Protein AF-A0A2T3XYP9-F1 (afdb_monomer_lite)

Secondary structure (DSSP, 8-state):
-HHHHHHHHHHHHTT-HHHHHHHHHHTSSTTS-HHHHHHHHHHHHHHHHHHHHH-PPEEE----STTSEEEEETTEEEEEEEEPPPPPGGGS-HHHHHHHHHHHHTT---PPPEEEEEEEETTTTEEEEEEEEE--SSGGGHHHHHHHHHHHHHHHHHHH-TT-HHHHHHHHTT-EEEES--TTPPPB-SSSSSSEEEEHHHHHTTTHHHHHHHHHHHHHHS--

pLDDT: mean 88.11, std 11.87, range [48.44, 98.56]

Sequence (224 aa):
MAADSMLLFEGVERMDEDAIRSILSSTLVAQLEDWQKLELAAALSAAEALALETGDRIRWKGSIAGGSEIVAVGRYRIRWQNALPKRAAEHLDPSEAMIRETAEALSAGMGLARADVSIRDAETGIDVAHFECKWFGSPLSASAAIVDAISQLVRYCRDSRPESVEQARTMLRNCAVVCSGLSGFEESTDGSKPIGLTDFSGLASGALIAWAARLHRSLAADPI

Structure (mmCIF, N/CA/C/O backbone):
data_AF-A0A2T3XYP9-F1
#
_entry.id   AF-A0A2T3XYP9-F1
#
loop_
_atom_site.group_PDB
_atom_site.id
_atom_site.type_symbol
_atom_site.label_atom_id
_atom_site.label_alt_id
_atom_site.label_comp_id
_atom_site.label_asym_id
_atom_site.label_entity_id
_atom_site.label_seq_id
_atom_site.pdbx_PDB_ins_code
_atom_site.Cartn_x
_atom_site.Cartn_y
_atom_site.Cartn_z
_atom_site.occupancy
_atom_site.B_iso_or_equiv
_atom_site.auth_seq_id
_atom_site.auth_comp_id
_atom_site.auth_asym_id
_atom_site.auth_atom_id
_atom_site.pdbx_PDB_model_num
ATOM 1 N N . MET A 1 1 ? -3.400 -19.219 31.976 1.00 51.88 1 MET A N 1
ATOM 2 C CA . MET A 1 1 ? -3.872 -20.605 31.724 1.00 51.88 1 MET A CA 1
ATOM 3 C C . MET A 1 1 ? -4.455 -20.690 30.318 1.00 51.88 1 MET A C 1
ATOM 5 O O . MET A 1 1 ? -4.725 -19.647 29.744 1.00 51.88 1 MET A O 1
ATOM 9 N N . ALA A 1 2 ? -4.680 -21.886 29.759 1.00 48.44 2 ALA A N 1
ATOM 10 C CA . ALA A 1 2 ? -5.243 -22.032 28.406 1.00 48.44 2 ALA A CA 1
ATOM 11 C C . ALA A 1 2 ? -6.596 -21.305 28.224 1.00 48.44 2 ALA A C 1
ATOM 13 O O . ALA A 1 2 ? -6.849 -20.748 27.163 1.00 48.44 2 ALA A O 1
ATOM 14 N N . ALA A 1 3 ? -7.420 -21.241 29.277 1.00 63.84 3 ALA A N 1
ATOM 15 C CA . ALA A 1 3 ? -8.668 -20.476 29.286 1.00 63.84 3 ALA A CA 1
ATOM 16 C C . ALA A 1 3 ? -8.443 -18.953 29.194 1.00 63.84 3 ALA A C 1
ATOM 18 O O . ALA A 1 3 ? -9.120 -18.289 28.418 1.00 63.84 3 ALA A O 1
ATOM 19 N N . ASP A 1 4 ? -7.452 -18.410 29.911 1.00 62.72 4 ASP A N 1
ATOM 20 C CA . ASP A 1 4 ? -7.095 -16.983 29.828 1.00 62.72 4 ASP A CA 1
ATOM 21 C C . ASP A 1 4 ? -6.552 -16.637 28.439 1.00 62.72 4 ASP A C 1
ATOM 23 O O . ASP A 1 4 ? -6.896 -15.605 27.878 1.00 62.72 4 ASP A O 1
ATOM 27 N N . SER A 1 5 ? -5.744 -17.527 27.852 1.00 59.06 5 SER A N 1
ATOM 28 C CA . SER A 1 5 ? -5.243 -17.370 26.484 1.00 59.06 5 SER A CA 1
ATOM 29 C C . SER A 1 5 ? -6.367 -17.416 25.445 1.00 59.06 5 SER A C 1
ATOM 31 O O . SER A 1 5 ? -6.296 -16.683 24.466 1.00 59.06 5 SER A O 1
ATOM 33 N N . MET A 1 6 ? -7.410 -18.224 25.665 1.00 66.88 6 MET A N 1
ATOM 34 C CA . MET A 1 6 ? -8.583 -18.284 24.787 1.00 66.88 6 MET A CA 1
ATOM 35 C C . MET A 1 6 ? -9.427 -17.008 24.880 1.00 66.88 6 MET A C 1
ATOM 37 O O . MET A 1 6 ? -9.791 -16.449 23.855 1.00 66.88 6 MET A O 1
ATOM 41 N N . LEU A 1 7 ? -9.677 -16.496 26.088 1.00 69.62 7 LEU A N 1
ATOM 42 C CA . LEU A 1 7 ? -10.399 -15.231 26.284 1.00 69.62 7 LEU A CA 1
ATOM 43 C C . LEU A 1 7 ? -9.640 -14.039 25.691 1.00 69.62 7 LEU A C 1
ATOM 45 O O . LEU A 1 7 ? -10.243 -13.151 25.088 1.00 69.62 7 LEU A O 1
ATOM 49 N N . LEU A 1 8 ? -8.313 -14.044 25.830 1.00 65.25 8 LEU A N 1
ATOM 50 C CA . LEU A 1 8 ? -7.433 -13.052 25.226 1.00 65.25 8 LEU A CA 1
ATOM 51 C C . LEU A 1 8 ? -7.467 -13.138 23.692 1.00 65.25 8 LEU A C 1
ATOM 53 O O . LEU A 1 8 ? -7.573 -12.117 23.022 1.00 65.25 8 LEU A O 1
ATOM 57 N N . PHE A 1 9 ? -7.432 -14.353 23.138 1.00 61.62 9 PHE A N 1
ATOM 58 C CA . PHE A 1 9 ? -7.527 -14.594 21.699 1.00 61.62 9 PHE A CA 1
ATOM 59 C C . PHE A 1 9 ? -8.884 -14.165 21.129 1.00 61.62 9 PHE A C 1
ATOM 61 O O . PHE A 1 9 ? -8.928 -13.453 20.134 1.00 61.62 9 PHE A O 1
ATOM 68 N N . GLU A 1 10 ? -9.986 -14.505 21.794 1.00 70.81 10 GLU A N 1
ATOM 69 C CA . GLU A 1 10 ? -11.323 -14.054 21.407 1.00 70.81 10 GLU A CA 1
ATOM 70 C C . GLU A 1 10 ? -11.476 -12.526 21.489 1.00 70.81 10 GLU A C 1
ATOM 72 O O . GLU A 1 10 ? -12.177 -11.922 20.678 1.00 70.81 10 GLU A O 1
ATOM 77 N N . GLY A 1 11 ? -10.842 -11.880 22.475 1.00 72.75 11 GLY A N 1
ATOM 78 C CA . GLY A 1 11 ? -10.758 -10.419 22.548 1.00 72.75 11 GLY A CA 1
ATOM 79 C C . GLY A 1 11 ? -10.014 -9.843 21.344 1.00 72.75 11 GLY A C 1
ATOM 80 O O . GLY A 1 11 ? -10.496 -8.912 20.703 1.00 72.75 11 GLY A O 1
ATOM 81 N N . VAL A 1 12 ? -8.900 -10.469 20.970 1.00 66.44 12 VAL A N 1
ATOM 82 C CA . VAL A 1 12 ? -8.127 -10.120 19.777 1.00 66.44 12 VAL A CA 1
ATOM 83 C C . VAL A 1 12 ? -8.913 -10.314 18.475 1.00 66.44 12 VAL A C 1
ATOM 85 O O . VAL A 1 12 ? -8.904 -9.422 17.629 1.00 66.44 12 VAL A O 1
ATOM 88 N N . GLU A 1 13 ? -9.671 -11.401 18.324 1.00 68.44 13 GLU A N 1
ATOM 89 C CA . GLU A 1 13 ? -10.562 -11.601 17.170 1.00 68.44 13 GLU A CA 1
ATOM 90 C C . GLU A 1 13 ? -11.654 -10.523 17.067 1.00 68.44 13 GLU A C 1
ATOM 92 O O . GLU A 1 13 ? -12.147 -10.240 15.973 1.00 68.44 13 GLU A O 1
ATOM 97 N N . ARG A 1 14 ? -12.022 -9.907 18.197 1.00 75.00 14 ARG A N 1
ATOM 98 C CA . ARG A 1 14 ? -13.014 -8.826 18.290 1.00 75.00 14 ARG A CA 1
ATOM 99 C C . ARG A 1 14 ? -12.423 -7.418 18.212 1.00 75.00 14 ARG A C 1
ATOM 101 O O . ARG A 1 14 ? -13.190 -6.465 18.316 1.00 75.00 14 ARG A O 1
ATOM 108 N N . MET A 1 15 ? -11.113 -7.278 18.020 1.00 63.94 15 MET A N 1
ATOM 109 C CA . MET A 1 15 ? -10.403 -5.996 18.085 1.00 63.94 15 MET A CA 1
ATOM 110 C C . MET A 1 15 ? -10.572 -5.259 19.429 1.00 63.94 15 MET A C 1
ATOM 112 O O . MET A 1 15 ? -10.645 -4.034 19.477 1.00 63.94 15 MET A O 1
ATOM 116 N N . ASP A 1 16 ? -10.642 -6.003 20.533 1.00 77.19 16 ASP A N 1
ATOM 117 C CA . ASP A 1 16 ? -10.642 -5.431 21.881 1.00 77.19 16 ASP A CA 1
ATOM 118 C C . ASP A 1 16 ? -9.274 -4.799 22.191 1.00 77.19 16 ASP A C 1
ATOM 120 O O . ASP A 1 16 ? -8.246 -5.478 22.139 1.00 77.19 16 ASP A O 1
ATOM 124 N N . GLU A 1 17 ? -9.254 -3.494 22.485 1.00 76.12 17 GLU A N 1
ATOM 125 C CA . GLU A 1 17 ? -8.014 -2.715 22.611 1.00 76.12 17 GLU A CA 1
ATOM 126 C C . GLU A 1 17 ? -7.079 -3.276 23.694 1.00 76.12 17 GLU A C 1
ATOM 128 O O . GLU A 1 17 ? -5.867 -3.381 23.479 1.00 76.12 17 GLU A O 1
ATOM 133 N N . ASP A 1 18 ? -7.629 -3.695 24.834 1.00 73.94 18 ASP A N 1
ATOM 134 C CA . ASP A 1 18 ? -6.856 -4.215 25.960 1.00 73.94 18 ASP A CA 1
ATOM 135 C C . ASP A 1 18 ? -6.312 -5.620 25.668 1.00 73.94 18 ASP A C 1
ATOM 137 O O . ASP A 1 18 ? -5.144 -5.911 25.953 1.00 73.94 18 ASP A O 1
ATOM 141 N N . ALA A 1 19 ? -7.112 -6.484 25.034 1.00 67.69 19 ALA A N 1
ATOM 142 C CA . ALA A 1 19 ? -6.669 -7.806 24.597 1.00 67.69 19 ALA A CA 1
ATOM 143 C C . ALA A 1 19 ? -5.578 -7.716 23.518 1.00 67.69 19 ALA A C 1
ATOM 145 O O . ALA A 1 19 ? -4.567 -8.421 23.604 1.00 67.69 19 ALA A O 1
ATOM 146 N N . ILE A 1 20 ? -5.735 -6.807 22.547 1.00 66.81 20 ILE A N 1
ATOM 147 C CA . ILE A 1 20 ? -4.722 -6.522 21.526 1.00 66.81 20 ILE A CA 1
ATOM 148 C C . ILE A 1 20 ? -3.445 -6.024 22.200 1.00 66.81 20 ILE A C 1
ATOM 150 O O . ILE A 1 20 ? -2.389 -6.630 22.027 1.00 66.81 20 ILE A O 1
ATOM 154 N N . ARG A 1 21 ? -3.521 -4.971 23.021 1.00 67.50 21 ARG A N 1
ATOM 155 C CA . ARG A 1 21 ? -2.362 -4.392 23.721 1.00 67.50 21 ARG A CA 1
ATOM 156 C C . ARG A 1 21 ? -1.618 -5.441 24.555 1.00 67.50 21 ARG A C 1
ATOM 158 O O . ARG A 1 21 ? -0.385 -5.468 24.561 1.00 67.50 21 ARG A O 1
ATOM 165 N N . SER A 1 22 ? -2.348 -6.338 25.209 1.00 66.06 22 SER A N 1
ATOM 166 C CA . SER A 1 22 ? -1.796 -7.430 26.014 1.00 66.06 22 SER A CA 1
ATOM 167 C C . SER A 1 22 ? -1.119 -8.528 25.169 1.00 66.06 22 SER A C 1
ATOM 169 O O . SER A 1 22 ? -0.024 -8.976 25.514 1.00 66.06 22 SER A O 1
ATOM 171 N N . ILE A 1 23 ? -1.667 -8.919 24.008 1.00 65.00 23 ILE A N 1
ATOM 172 C CA . ILE A 1 23 ? -0.998 -9.860 23.076 1.00 65.00 23 ILE A CA 1
ATOM 173 C C . ILE A 1 23 ? 0.222 -9.229 22.396 1.00 65.00 23 ILE A C 1
ATOM 175 O O . ILE A 1 23 ? 1.284 -9.857 22.309 1.00 65.00 23 ILE A O 1
ATOM 179 N N . LEU A 1 24 ? 0.092 -7.983 21.934 1.00 59.88 24 LEU A N 1
ATOM 180 C CA . LEU A 1 24 ? 1.164 -7.260 21.251 1.00 59.88 24 LEU A CA 1
ATOM 181 C C . LEU A 1 24 ? 2.397 -7.103 22.150 1.00 59.88 24 LEU A C 1
ATOM 183 O O . LEU A 1 24 ? 3.525 -7.259 21.681 1.00 59.88 24 LEU A O 1
ATOM 187 N N . SER A 1 25 ? 2.177 -6.844 23.442 1.00 57.09 25 SER A N 1
ATOM 188 C CA . SER A 1 25 ? 3.239 -6.650 24.432 1.00 57.09 25 SER A CA 1
ATOM 189 C C . SER A 1 25 ? 3.868 -7.946 24.953 1.00 57.09 25 SER A C 1
ATOM 191 O O . SER A 1 25 ? 4.994 -7.897 25.444 1.00 57.09 25 SER A O 1
ATOM 193 N N . SER A 1 26 ? 3.192 -9.098 24.848 1.00 54.03 26 SER A N 1
ATOM 194 C CA . SER A 1 26 ? 3.615 -10.310 25.565 1.00 54.03 26 SER A CA 1
ATOM 195 C C . SER A 1 26 ? 4.255 -11.412 24.720 1.00 54.03 26 SER A C 1
ATOM 197 O O . SER A 1 26 ? 5.069 -12.144 25.276 1.00 54.03 26 SER A O 1
ATOM 199 N N . THR A 1 27 ? 3.940 -11.593 23.426 1.00 55.75 27 THR A N 1
ATOM 200 C CA . THR A 1 27 ? 4.383 -12.843 22.752 1.00 55.75 27 THR A CA 1
ATOM 201 C C . THR A 1 27 ? 4.636 -12.823 21.239 1.00 55.75 27 THR A C 1
ATOM 203 O O . THR A 1 27 ? 5.505 -13.574 20.805 1.00 55.75 27 THR A O 1
ATOM 206 N N . LEU A 1 28 ? 3.964 -11.999 20.421 1.00 56.47 28 LEU A N 1
ATOM 207 C CA . LEU A 1 28 ? 4.064 -12.108 18.945 1.00 56.47 28 LEU A CA 1
ATOM 208 C C . LEU A 1 28 ? 4.565 -10.844 18.230 1.00 56.47 28 LEU A C 1
ATOM 210 O O . LEU A 1 28 ? 5.396 -10.946 17.334 1.00 56.47 28 LEU A O 1
ATOM 214 N N . VAL A 1 29 ? 4.127 -9.651 18.642 1.00 56.12 29 VAL A N 1
ATOM 215 C CA . VAL A 1 29 ? 4.575 -8.384 18.022 1.00 56.12 29 VAL A CA 1
ATOM 216 C C . VAL A 1 29 ? 5.814 -7.801 18.693 1.00 56.12 29 VAL A C 1
ATOM 218 O O . VAL A 1 29 ? 6.607 -7.130 18.039 1.00 56.12 29 VAL A O 1
ATOM 221 N N . ALA A 1 30 ? 6.059 -8.131 19.961 1.00 57.56 30 ALA A N 1
ATOM 222 C CA . ALA A 1 30 ? 7.298 -7.767 20.644 1.00 57.56 30 ALA A CA 1
ATOM 223 C C . ALA A 1 30 ? 8.566 -8.295 19.936 1.00 57.56 30 ALA A C 1
ATOM 225 O O . ALA A 1 30 ? 9.620 -7.679 20.059 1.00 57.56 30 ALA A O 1
ATOM 226 N N . GLN A 1 31 ? 8.466 -9.404 19.188 1.00 69.06 31 GLN A N 1
ATOM 227 C CA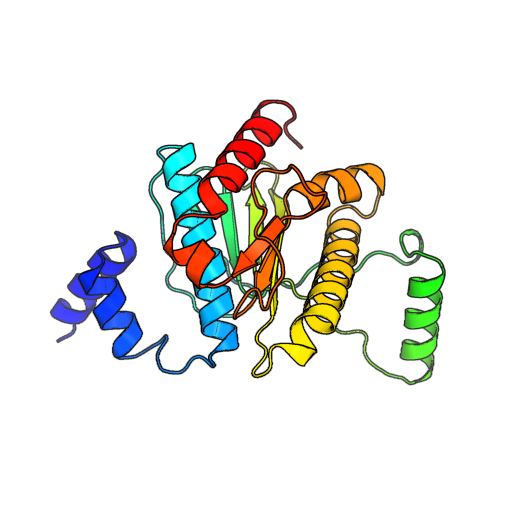 . GLN A 1 31 ? 9.579 -9.965 18.408 1.00 69.06 31 GLN A CA 1
ATOM 228 C C . GLN A 1 31 ? 9.737 -9.349 17.014 1.00 69.06 31 GLN A C 1
ATOM 230 O O . GLN A 1 31 ? 10.745 -9.604 16.359 1.00 69.06 31 GLN A O 1
ATOM 235 N N . LEU A 1 32 ? 8.760 -8.568 16.548 1.00 78.69 32 LEU A N 1
ATOM 236 C CA . LEU A 1 32 ? 8.854 -7.910 15.253 1.00 78.69 32 LEU A CA 1
ATOM 237 C C . LEU A 1 32 ? 9.870 -6.768 15.314 1.00 78.69 32 LEU A C 1
ATOM 239 O O . LEU A 1 32 ? 9.950 -6.023 16.299 1.00 78.69 32 LEU A O 1
ATOM 243 N N . GLU A 1 33 ? 10.623 -6.605 14.234 1.00 85.12 33 GLU A N 1
ATOM 244 C CA . GLU A 1 33 ? 11.447 -5.419 14.032 1.00 85.12 33 GLU A CA 1
ATOM 245 C C . GLU A 1 33 ? 10.552 -4.188 13.812 1.00 85.12 33 GLU A C 1
ATOM 247 O O . GLU A 1 33 ? 9.378 -4.299 13.453 1.00 85.12 33 GLU A O 1
ATOM 252 N N . ASP A 1 34 ? 11.077 -2.986 14.039 1.00 86.50 34 ASP A N 1
ATOM 253 C CA . ASP A 1 34 ? 10.248 -1.772 14.019 1.00 86.50 34 ASP A CA 1
ATOM 254 C C . ASP A 1 34 ? 9.604 -1.498 12.653 1.00 86.50 34 ASP A C 1
ATOM 256 O O . ASP A 1 34 ? 8.463 -1.039 12.581 1.00 86.50 34 ASP A O 1
ATOM 260 N N . TRP A 1 35 ? 10.279 -1.869 11.564 1.00 88.81 35 TRP A N 1
ATOM 261 C CA . TRP A 1 35 ? 9.706 -1.786 10.223 1.00 88.81 35 TRP A CA 1
ATOM 262 C C . TRP A 1 35 ? 8.531 -2.760 10.036 1.00 88.81 35 TRP A C 1
ATOM 264 O O . TRP A 1 35 ? 7.504 -2.366 9.496 1.00 88.81 35 TRP A O 1
ATOM 274 N N . GLN A 1 36 ? 8.602 -3.980 10.578 1.00 89.06 36 GLN A N 1
ATOM 275 C CA . GLN A 1 36 ? 7.493 -4.945 10.533 1.00 89.06 36 GLN A CA 1
ATOM 276 C C . GLN A 1 36 ? 6.288 -4.465 11.346 1.00 89.06 36 GLN A C 1
ATOM 278 O O . GLN A 1 36 ? 5.141 -4.688 10.959 1.00 89.06 36 GLN A O 1
ATOM 283 N N . LYS A 1 37 ? 6.534 -3.783 12.471 1.00 87.81 37 LYS A N 1
ATOM 284 C CA . LYS A 1 37 ? 5.466 -3.157 13.264 1.00 87.81 37 LYS A CA 1
ATOM 285 C C . LYS A 1 37 ? 4.769 -2.050 12.480 1.00 87.81 37 LYS A C 1
ATOM 287 O O . LYS A 1 37 ? 3.546 -1.959 12.548 1.00 87.81 37 LYS A O 1
ATOM 292 N N . LEU A 1 38 ? 5.521 -1.240 11.730 1.00 92.06 38 LEU A N 1
ATOM 293 C CA . LEU A 1 38 ? 4.959 -0.197 10.867 1.00 92.06 38 LEU A CA 1
ATOM 294 C C . LEU A 1 38 ? 4.051 -0.797 9.785 1.00 92.06 38 LEU A C 1
ATOM 296 O O . LEU A 1 38 ? 2.939 -0.316 9.586 1.00 92.06 38 LEU A O 1
ATOM 300 N N . GLU A 1 39 ? 4.488 -1.872 9.133 1.00 94.19 39 GLU A N 1
ATOM 301 C CA . GLU A 1 39 ? 3.687 -2.561 8.116 1.00 94.19 39 GLU A CA 1
ATOM 302 C C . GLU A 1 39 ? 2.403 -3.163 8.680 1.00 94.19 39 GLU A C 1
ATOM 304 O O . GLU A 1 39 ? 1.324 -3.004 8.103 1.00 94.19 39 GLU A O 1
ATOM 309 N N . LEU A 1 40 ? 2.501 -3.834 9.831 1.00 90.94 40 LEU A N 1
ATOM 310 C CA . LEU A 1 40 ? 1.336 -4.395 10.500 1.00 90.94 40 LEU A CA 1
ATOM 311 C C . LEU A 1 40 ? 0.366 -3.283 10.920 1.00 90.94 40 LEU A C 1
ATOM 313 O O . LEU A 1 40 ? -0.836 -3.410 10.695 1.00 90.94 40 LEU A O 1
ATOM 317 N N . ALA A 1 41 ? 0.876 -2.173 11.463 1.00 92.06 41 ALA A N 1
ATOM 318 C CA . ALA A 1 41 ? 0.065 -1.008 11.805 1.00 92.06 41 ALA A CA 1
ATOM 319 C C . ALA A 1 41 ? -0.640 -0.424 10.573 1.00 92.06 41 ALA A C 1
ATOM 321 O O . ALA A 1 41 ? -1.828 -0.114 10.647 1.00 92.06 41 ALA A O 1
ATOM 322 N N . ALA A 1 42 ? 0.043 -0.335 9.427 1.00 96.88 42 ALA A N 1
ATOM 323 C CA . ALA A 1 42 ? -0.555 0.113 8.172 1.00 96.88 42 ALA A CA 1
ATOM 324 C C . ALA A 1 42 ? -1.699 -0.806 7.722 1.00 96.88 42 ALA A C 1
ATOM 326 O O . ALA A 1 42 ? -2.770 -0.326 7.348 1.00 96.88 42 ALA A O 1
ATOM 327 N N . ALA A 1 43 ? -1.505 -2.124 7.800 1.00 95.44 43 ALA A N 1
ATOM 328 C CA . ALA A 1 43 ? -2.528 -3.095 7.430 1.00 95.44 43 ALA A CA 1
ATOM 329 C C . ALA A 1 43 ? -3.755 -3.059 8.357 1.00 95.44 43 ALA A C 1
ATOM 331 O O . ALA A 1 43 ? -4.887 -3.101 7.873 1.00 95.44 43 ALA A O 1
ATOM 332 N N . LEU A 1 44 ? -3.544 -2.958 9.673 1.00 93.69 44 LEU A N 1
ATOM 333 C CA . LEU A 1 44 ? -4.629 -2.846 10.654 1.00 93.69 44 LEU A CA 1
ATOM 334 C C . LEU A 1 44 ? -5.384 -1.519 10.502 1.00 93.69 44 LEU A C 1
ATOM 336 O O . LEU A 1 44 ? -6.609 -1.524 10.448 1.00 93.69 44 LEU A O 1
ATOM 340 N N . SER A 1 45 ? -4.669 -0.411 10.304 1.00 97.06 45 SER A N 1
ATOM 341 C CA . SER A 1 45 ? -5.282 0.904 10.064 1.00 97.06 45 SER A CA 1
ATOM 342 C C . SER A 1 45 ? -6.114 0.918 8.776 1.00 97.06 45 SER A C 1
ATOM 344 O O . SER A 1 45 ? -7.182 1.525 8.721 1.00 97.06 45 SER A O 1
ATOM 346 N N . ALA A 1 46 ? -5.662 0.217 7.727 1.00 98.12 46 ALA A N 1
ATOM 347 C CA . ALA A 1 46 ? -6.445 0.037 6.507 1.00 98.12 46 ALA A CA 1
ATOM 348 C C . ALA A 1 46 ? -7.735 -0.751 6.777 1.00 98.12 46 ALA A C 1
ATOM 350 O O . ALA A 1 46 ? -8.791 -0.401 6.252 1.00 98.12 46 ALA A O 1
ATOM 351 N N . ALA A 1 47 ? -7.657 -1.800 7.602 1.00 97.00 47 ALA A N 1
ATOM 352 C CA . ALA A 1 47 ? -8.815 -2.595 7.996 1.00 97.00 47 ALA A CA 1
ATOM 353 C C . ALA A 1 47 ? -9.839 -1.764 8.771 1.00 97.00 47 ALA A C 1
ATOM 355 O O . ALA A 1 47 ? -11.024 -1.813 8.458 1.00 97.00 47 ALA A O 1
ATOM 356 N N . GLU A 1 48 ? -9.382 -0.979 9.743 1.00 97.44 48 GLU A N 1
ATOM 357 C CA . GLU A 1 48 ? -10.226 -0.086 10.537 1.00 97.44 48 GLU A CA 1
ATOM 358 C C . GLU A 1 48 ? -10.916 0.961 9.668 1.00 97.44 48 GLU A C 1
ATOM 360 O O . GLU A 1 48 ? -12.133 1.124 9.751 1.00 97.44 48 GLU A O 1
ATOM 365 N N . ALA A 1 49 ? -10.172 1.605 8.768 1.00 98.38 49 ALA A N 1
ATOM 366 C CA . ALA A 1 49 ? -10.735 2.576 7.839 1.00 98.38 49 ALA A CA 1
ATOM 367 C C . ALA A 1 49 ? -11.787 1.949 6.905 1.00 98.38 49 ALA A C 1
ATOM 369 O O . ALA A 1 49 ? -12.847 2.535 6.682 1.00 98.38 49 ALA A O 1
ATOM 370 N N . LEU A 1 50 ? -11.534 0.742 6.384 1.00 98.44 50 LEU A N 1
ATOM 371 C CA . LEU A 1 50 ? -12.499 0.016 5.552 1.00 98.44 50 LEU A CA 1
ATOM 372 C C . LEU A 1 50 ? -13.725 -0.436 6.350 1.00 98.44 50 LEU A C 1
ATOM 374 O O . LEU A 1 50 ? -14.835 -0.384 5.827 1.00 98.44 50 LEU A O 1
ATOM 378 N N . ALA A 1 51 ? -13.551 -0.866 7.599 1.00 97.69 51 ALA A N 1
ATOM 379 C CA . ALA A 1 51 ? -14.649 -1.284 8.467 1.00 97.69 51 ALA A CA 1
ATOM 380 C C . ALA A 1 51 ? -15.551 -0.100 8.817 1.00 97.69 51 ALA A C 1
ATOM 382 O O . ALA A 1 51 ? -16.773 -0.227 8.791 1.00 97.69 51 ALA A O 1
ATOM 383 N N . LEU A 1 52 ? -14.953 1.067 9.067 1.00 97.56 52 LEU A N 1
ATOM 384 C CA . LEU A 1 52 ? -15.687 2.307 9.287 1.00 97.56 52 LEU A CA 1
ATOM 385 C C . LEU A 1 52 ? -16.517 2.701 8.058 1.00 97.56 52 LEU A C 1
ATOM 387 O O . LEU A 1 52 ? -17.682 3.055 8.207 1.00 97.56 52 LEU A O 1
ATOM 391 N N . GLU A 1 53 ? -15.934 2.623 6.859 1.00 97.81 53 GLU A N 1
ATOM 392 C CA . GLU A 1 53 ? -16.626 2.987 5.616 1.00 97.81 53 GLU A CA 1
ATOM 393 C C . GLU A 1 53 ? -17.747 2.003 5.254 1.00 97.81 53 GLU A C 1
ATOM 395 O O . GLU A 1 53 ? -18.829 2.408 4.837 1.00 97.81 53 GLU A O 1
ATOM 400 N N . THR A 1 54 ? -17.494 0.702 5.389 1.00 96.69 54 THR A N 1
ATOM 401 C CA . THR A 1 54 ? -18.437 -0.348 4.965 1.00 96.69 54 THR A CA 1
ATOM 402 C C . THR A 1 54 ? -19.480 -0.693 6.025 1.00 96.69 54 THR A C 1
ATOM 404 O O . THR A 1 54 ? -20.528 -1.247 5.702 1.00 96.69 54 THR A O 1
ATOM 407 N N . GLY A 1 55 ? -19.193 -0.412 7.299 1.00 97.06 55 GLY A N 1
ATOM 408 C CA . GLY A 1 55 ? -19.943 -0.932 8.442 1.00 97.06 55 GLY A CA 1
ATOM 409 C C . GLY A 1 55 ? -19.694 -2.421 8.725 1.00 97.06 55 GLY A C 1
ATOM 410 O O . GLY A 1 55 ? -20.305 -2.978 9.643 1.00 97.06 55 GLY A O 1
ATOM 411 N N . ASP A 1 56 ? -18.813 -3.082 7.966 1.00 97.12 56 ASP A N 1
ATOM 412 C CA . ASP A 1 56 ? -18.486 -4.490 8.160 1.00 97.12 56 ASP A CA 1
ATOM 413 C C . ASP A 1 56 ? -17.554 -4.702 9.356 1.00 97.12 56 ASP A C 1
ATOM 415 O O . ASP A 1 56 ? -16.685 -3.893 9.677 1.00 97.12 56 ASP A O 1
ATOM 419 N N . ARG A 1 57 ? -17.694 -5.859 10.010 1.00 94.25 57 ARG A N 1
ATOM 420 C CA . ARG A 1 57 ? -16.813 -6.237 11.121 1.00 94.25 57 ARG A CA 1
ATOM 421 C C . ARG A 1 57 ? -15.435 -6.654 10.617 1.00 94.25 57 ARG A C 1
ATOM 423 O O . ARG A 1 57 ? -15.325 -7.441 9.674 1.00 94.25 57 ARG A O 1
ATOM 430 N N . ILE A 1 58 ? -14.406 -6.226 11.341 1.00 94.56 58 ILE A N 1
ATOM 431 C CA . ILE A 1 58 ? -13.039 -6.720 11.183 1.00 94.56 58 ILE A CA 1
ATOM 432 C C . ILE A 1 58 ? -12.972 -8.177 11.647 1.00 94.56 58 ILE A C 1
ATOM 434 O O . ILE A 1 58 ? -13.490 -8.530 12.705 1.00 94.56 58 ILE A O 1
ATOM 438 N N . ARG A 1 59 ? -12.327 -9.029 10.849 1.00 91.94 59 ARG A N 1
ATOM 439 C CA . ARG A 1 59 ? -11.954 -10.395 11.226 1.00 91.94 59 ARG A CA 1
ATOM 440 C C . ARG A 1 59 ? -10.445 -10.546 11.108 1.00 91.94 59 ARG A C 1
ATOM 442 O O . ARG A 1 59 ? -9.926 -10.712 10.002 1.00 91.94 59 ARG A O 1
ATOM 449 N N . TRP A 1 60 ? -9.746 -10.490 12.236 1.00 85.94 60 TRP A N 1
ATOM 450 C CA . TRP A 1 60 ? -8.312 -10.761 12.287 1.00 85.94 60 TRP A CA 1
ATOM 451 C C . TRP A 1 60 ? -8.073 -12.277 12.240 1.00 85.94 60 TRP A C 1
ATOM 453 O O . TRP A 1 60 ? -8.643 -13.030 13.018 1.00 85.94 60 TRP A O 1
ATOM 463 N N . LYS A 1 61 ? -7.230 -12.740 11.312 1.00 82.75 61 LYS A N 1
ATOM 464 C CA . LYS A 1 61 ? -6.858 -14.156 11.156 1.00 82.75 61 LYS A CA 1
ATOM 465 C C . LYS A 1 61 ? -5.647 -14.594 11.991 1.00 82.75 61 LYS A C 1
ATOM 467 O O . LYS A 1 61 ? -5.232 -15.744 11.885 1.00 82.75 61 LYS A O 1
ATOM 472 N N . GLY A 1 62 ? -5.037 -13.700 12.771 1.00 67.00 62 GLY A N 1
ATOM 473 C CA . GLY A 1 62 ? -3.931 -13.994 13.696 1.00 67.00 62 GLY A CA 1
ATOM 474 C C . GLY A 1 62 ? -2.610 -14.474 13.070 1.00 67.00 62 GLY A C 1
ATOM 475 O O . GLY A 1 62 ? -1.613 -14.590 13.779 1.00 67.00 62 GLY A O 1
ATOM 476 N N . SER A 1 63 ? -2.561 -14.759 11.765 1.00 68.44 63 SER A N 1
ATOM 477 C CA . SER A 1 63 ? -1.363 -15.279 11.101 1.00 68.44 63 SER A CA 1
ATOM 478 C C . SER A 1 63 ? -0.365 -14.154 10.826 1.00 68.44 63 SER A C 1
ATOM 480 O O . SER A 1 63 ? -0.580 -13.330 9.950 1.00 68.44 63 SER A O 1
ATOM 482 N N . ILE A 1 64 ? 0.747 -14.124 11.559 1.00 69.31 64 ILE A N 1
ATOM 483 C CA . ILE A 1 64 ? 1.882 -13.215 11.316 1.00 69.31 64 ILE A CA 1
ATOM 484 C C . ILE A 1 64 ? 2.927 -13.979 10.484 1.00 69.31 64 ILE A C 1
ATOM 486 O O . ILE A 1 64 ? 4.079 -14.146 10.868 1.00 69.31 64 ILE A O 1
ATOM 490 N N . ALA A 1 65 ? 2.486 -14.538 9.354 1.00 71.44 65 ALA A N 1
ATOM 491 C CA . ALA A 1 65 ? 3.340 -15.229 8.394 1.00 71.44 65 ALA A CA 1
ATOM 492 C C . ALA A 1 65 ? 3.326 -14.470 7.065 1.00 71.44 65 ALA A C 1
ATOM 494 O O . ALA A 1 65 ? 2.257 -14.146 6.540 1.00 71.44 65 ALA A O 1
ATOM 495 N N . GLY A 1 66 ? 4.503 -14.186 6.505 1.00 71.88 66 GLY A N 1
ATOM 496 C CA . GLY A 1 66 ? 4.597 -13.425 5.260 1.00 71.88 66 GLY A CA 1
ATOM 497 C C . GLY A 1 66 ? 3.838 -14.095 4.109 1.00 71.88 66 GLY A C 1
ATOM 498 O O . GLY A 1 66 ? 3.951 -15.301 3.895 1.00 71.88 66 GLY A O 1
ATOM 499 N N . GLY A 1 67 ? 3.072 -13.306 3.358 1.00 78.00 67 GLY A N 1
ATOM 500 C CA . GLY A 1 67 ? 2.243 -13.753 2.237 1.00 78.00 67 GLY A CA 1
ATOM 501 C C . GLY A 1 67 ? 0.828 -14.190 2.619 1.00 78.00 67 GLY A C 1
ATOM 502 O O . GLY A 1 67 ? 0.035 -14.503 1.723 1.00 78.00 67 GLY A O 1
ATOM 503 N N . SER A 1 68 ? 0.496 -14.209 3.912 1.00 84.00 68 SER A N 1
ATOM 504 C CA . SER A 1 68 ? -0.827 -14.593 4.402 1.00 84.00 68 SER A CA 1
ATOM 505 C C . SER A 1 68 ? -1.829 -13.437 4.352 1.00 84.00 68 SER A C 1
ATOM 507 O O . SER A 1 68 ? -1.478 -12.255 4.367 1.00 84.00 68 SER A O 1
ATOM 509 N N . GLU A 1 69 ? -3.108 -13.797 4.273 1.00 92.00 69 GLU A N 1
ATOM 510 C CA . GLU A 1 69 ? -4.182 -12.871 4.603 1.00 92.00 69 GLU A CA 1
ATOM 511 C C . GLU A 1 69 ? -4.241 -12.720 6.119 1.00 92.00 69 GLU A C 1
ATOM 513 O O . GLU A 1 69 ? -4.477 -13.695 6.836 1.00 92.00 69 GLU A O 1
ATOM 518 N N . ILE A 1 70 ? -4.049 -11.492 6.581 1.00 91.56 70 ILE A N 1
ATOM 519 C CA . ILE A 1 70 ? -4.007 -11.181 8.002 1.00 91.56 70 ILE A CA 1
ATOM 520 C C . ILE A 1 70 ? -5.350 -10.657 8.494 1.00 91.56 70 ILE A C 1
ATOM 522 O O . ILE A 1 70 ? -5.731 -10.958 9.618 1.00 91.56 70 ILE A O 1
ATOM 526 N N . VAL A 1 71 ? -6.118 -9.949 7.663 1.00 93.19 71 VAL A N 1
ATOM 527 C CA . VAL A 1 71 ? -7.403 -9.366 8.069 1.00 93.19 71 VAL A CA 1
ATOM 528 C C . VAL A 1 71 ? -8.425 -9.438 6.938 1.00 93.19 71 VAL A C 1
ATOM 530 O O . VAL A 1 71 ? -8.086 -9.257 5.769 1.00 93.19 71 VAL A O 1
ATOM 533 N N . ALA A 1 72 ? -9.691 -9.660 7.285 1.00 95.94 72 ALA A N 1
ATOM 534 C CA . ALA A 1 72 ? -10.824 -9.519 6.379 1.00 95.94 72 ALA A CA 1
ATOM 535 C C . ALA A 1 72 ? -11.818 -8.467 6.888 1.00 95.94 72 ALA A C 1
ATOM 537 O O . ALA A 1 72 ? -12.122 -8.427 8.079 1.00 95.94 72 ALA A O 1
ATOM 538 N N . VAL A 1 73 ? -12.358 -7.668 5.966 1.00 97.25 73 VAL A N 1
ATOM 539 C CA . VAL A 1 73 ? -13.417 -6.677 6.215 1.00 97.25 73 VAL A CA 1
ATOM 540 C C . VAL A 1 73 ? -14.369 -6.701 5.025 1.00 97.25 73 VAL A C 1
ATOM 542 O O . VAL A 1 73 ? -13.981 -6.300 3.931 1.00 97.25 73 VAL A O 1
ATOM 545 N N . GLY A 1 74 ? -15.584 -7.224 5.190 1.00 95.62 74 GLY A N 1
ATOM 546 C CA . GLY A 1 74 ? -16.539 -7.311 4.079 1.00 95.62 74 GLY A CA 1
ATOM 547 C C . GLY A 1 74 ? -15.974 -8.058 2.866 1.00 95.62 74 GLY A C 1
ATOM 548 O O . GLY A 1 74 ? -15.534 -9.211 2.976 1.00 95.62 74 GLY A O 1
ATOM 549 N N . ARG A 1 75 ? -15.923 -7.379 1.711 1.00 95.75 75 ARG A N 1
ATOM 550 C CA . ARG A 1 75 ? -15.278 -7.868 0.474 1.00 95.75 75 ARG A CA 1
ATOM 551 C 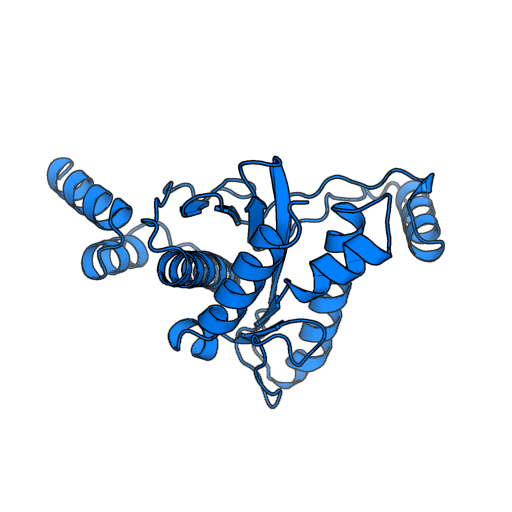C . ARG A 1 75 ? -13.749 -7.777 0.485 1.00 95.75 75 ARG A C 1
ATOM 553 O O . ARG A 1 75 ? -13.097 -8.429 -0.317 1.00 95.75 75 ARG A O 1
ATOM 560 N N . TYR A 1 76 ? -13.148 -7.012 1.386 1.00 97.94 76 TYR A N 1
ATOM 561 C CA . TYR A 1 76 ? -11.711 -6.757 1.393 1.00 97.94 76 TYR A CA 1
ATOM 562 C C . TYR A 1 76 ? -10.940 -7.840 2.148 1.00 97.94 76 TYR A C 1
ATOM 564 O O . TYR A 1 76 ? -11.332 -8.291 3.230 1.00 97.94 76 TYR A O 1
ATOM 572 N N . ARG A 1 77 ? -9.825 -8.273 1.566 1.00 96.81 77 ARG A N 1
ATOM 573 C CA . ARG A 1 77 ? -8.859 -9.209 2.148 1.00 96.81 77 ARG A CA 1
ATOM 574 C C . ARG A 1 77 ? -7.513 -8.507 2.190 1.00 96.81 77 ARG A C 1
ATOM 576 O O . ARG A 1 77 ? -6.955 -8.178 1.147 1.00 96.81 77 ARG A O 1
ATOM 583 N N . ILE A 1 78 ? -7.006 -8.263 3.387 1.00 96.56 78 ILE A N 1
ATOM 584 C CA . ILE A 1 78 ? -5.756 -7.545 3.612 1.00 96.56 78 ILE A CA 1
ATOM 585 C C . ILE A 1 78 ? -4.665 -8.576 3.864 1.00 96.56 78 ILE A C 1
ATOM 587 O O . ILE A 1 78 ? -4.765 -9.415 4.763 1.00 96.56 78 ILE A O 1
ATOM 591 N N . ARG A 1 79 ? -3.631 -8.532 3.030 1.00 95.12 79 ARG A N 1
ATOM 592 C CA . ARG A 1 79 ? -2.498 -9.456 3.035 1.00 95.12 79 ARG A CA 1
ATOM 593 C C . ARG A 1 79 ? -1.233 -8.713 3.416 1.00 95.12 79 ARG A C 1
ATOM 595 O O . ARG A 1 79 ? -1.025 -7.592 2.957 1.00 95.12 79 ARG A O 1
ATOM 602 N N . TRP A 1 80 ? -0.389 -9.364 4.203 1.00 93.69 80 TRP A N 1
ATOM 603 C CA . TRP A 1 80 ? 0.882 -8.811 4.659 1.00 93.69 80 TRP A CA 1
ATOM 604 C C . TRP A 1 80 ? 2.049 -9.500 3.959 1.00 93.69 80 TRP A C 1
ATOM 606 O O . TRP A 1 80 ? 2.034 -10.725 3.796 1.00 93.69 80 TRP A O 1
ATOM 616 N N . GLN A 1 81 ? 3.057 -8.728 3.547 1.00 92.12 81 GLN A N 1
ATOM 617 C CA . GLN A 1 81 ? 4.270 -9.227 2.898 1.00 92.12 81 GLN A CA 1
ATOM 618 C C . GLN A 1 81 ? 3.926 -10.127 1.692 1.00 92.12 81 GLN A C 1
ATOM 620 O O . GLN A 1 81 ? 4.444 -11.242 1.547 1.00 92.12 81 GLN A O 1
ATOM 625 N N . ASN A 1 82 ? 2.993 -9.660 0.854 1.00 92.69 82 ASN A N 1
ATOM 626 C CA . ASN A 1 82 ? 2.373 -10.411 -0.235 1.00 92.69 82 ASN A CA 1
ATOM 627 C C . ASN A 1 82 ? 3.297 -10.493 -1.452 1.00 92.69 82 ASN A C 1
ATOM 629 O O . ASN A 1 82 ? 3.646 -9.473 -2.042 1.00 92.69 82 ASN A O 1
ATOM 633 N N . ALA A 1 83 ? 3.670 -11.711 -1.845 1.00 91.81 83 ALA A N 1
ATOM 634 C CA . ALA A 1 83 ? 4.431 -11.925 -3.067 1.00 91.81 83 ALA A CA 1
ATOM 635 C C . ALA A 1 83 ? 3.535 -11.708 -4.294 1.00 91.81 83 ALA A C 1
ATOM 637 O O . ALA A 1 83 ? 2.449 -12.284 -4.386 1.00 91.81 83 ALA A O 1
ATOM 638 N N . LEU A 1 84 ? 4.009 -10.899 -5.234 1.00 90.12 84 LEU A N 1
ATOM 639 C CA . LEU A 1 84 ? 3.283 -10.551 -6.447 1.00 90.12 84 LEU A CA 1
ATOM 640 C C . LEU A 1 84 ? 3.696 -11.450 -7.617 1.00 90.12 84 LEU A C 1
ATOM 642 O O . LEU A 1 84 ? 4.848 -11.903 -7.679 1.00 90.12 84 LEU A O 1
ATOM 646 N N . PRO A 1 85 ? 2.770 -11.735 -8.550 1.00 83.81 85 PRO A N 1
ATOM 647 C CA . PRO A 1 85 ? 3.095 -12.491 -9.748 1.00 83.81 85 PRO A CA 1
ATOM 648 C C . PRO A 1 85 ? 4.119 -11.731 -10.595 1.00 83.81 85 PRO A C 1
ATOM 650 O O . PRO A 1 85 ? 4.104 -10.506 -10.681 1.00 83.81 85 PRO A O 1
ATOM 653 N N . LYS A 1 86 ? 5.011 -12.467 -11.262 1.00 83.12 86 LYS A N 1
ATOM 654 C CA . LYS A 1 86 ? 5.928 -11.863 -12.232 1.00 83.12 86 LYS A CA 1
ATOM 655 C C . LYS A 1 86 ? 5.206 -11.641 -13.551 1.00 83.12 86 LYS A C 1
ATOM 657 O O . LYS A 1 86 ? 4.598 -12.569 -14.080 1.00 83.12 86 LYS A O 1
ATOM 662 N N . ARG A 1 87 ? 5.377 -10.456 -14.132 1.00 89.12 87 ARG A N 1
ATOM 663 C CA . ARG A 1 87 ? 4.963 -10.200 -15.514 1.00 89.12 87 ARG A CA 1
ATOM 664 C C . ARG A 1 87 ? 5.730 -11.063 -16.509 1.00 89.12 87 ARG A C 1
ATOM 666 O O . ARG A 1 87 ? 6.956 -11.224 -16.395 1.00 89.12 87 ARG A O 1
ATOM 673 N N . ALA A 1 88 ? 5.001 -11.556 -17.508 1.00 88.81 88 ALA A N 1
ATOM 674 C CA . ALA A 1 88 ? 5.578 -12.173 -18.694 1.00 88.81 88 ALA A CA 1
ATOM 675 C C . ALA A 1 88 ? 6.474 -11.171 -19.444 1.00 88.81 88 ALA A C 1
ATOM 677 O O . ALA A 1 88 ? 6.361 -9.958 -19.250 1.00 88.81 88 ALA A O 1
ATOM 678 N N . ALA A 1 89 ? 7.415 -11.679 -20.241 1.00 88.19 89 ALA A N 1
ATOM 679 C CA . ALA A 1 89 ? 8.435 -10.852 -20.885 1.00 88.19 89 ALA A CA 1
ATOM 680 C C . ALA A 1 89 ? 7.825 -9.800 -21.826 1.00 88.19 89 ALA A C 1
ATOM 682 O O . ALA A 1 89 ? 8.313 -8.675 -21.871 1.00 88.19 89 ALA A O 1
ATOM 683 N N . GLU A 1 90 ? 6.720 -10.128 -22.498 1.00 90.81 90 GLU A N 1
ATOM 684 C CA . GLU A 1 90 ? 5.986 -9.217 -23.383 1.00 90.81 90 GLU A CA 1
ATOM 685 C C . GLU A 1 90 ? 5.340 -8.016 -22.668 1.00 90.81 90 GLU A C 1
ATOM 687 O O . GLU A 1 90 ? 4.970 -7.042 -23.320 1.00 90.81 90 GLU A O 1
ATOM 692 N N . HIS A 1 91 ? 5.209 -8.066 -21.339 1.00 91.81 91 HIS A N 1
ATOM 693 C CA . HIS A 1 91 ? 4.582 -7.016 -20.527 1.00 91.81 91 HIS A CA 1
ATOM 694 C C . HIS A 1 91 ? 5.589 -6.177 -19.729 1.00 91.81 91 HIS A C 1
ATOM 696 O O . HIS A 1 91 ? 5.192 -5.370 -18.878 1.00 91.81 91 HIS A O 1
ATOM 702 N N . LEU A 1 92 ? 6.885 -6.387 -19.956 1.00 90.50 92 LEU A N 1
ATOM 703 C CA . LEU A 1 92 ? 7.936 -5.587 -19.344 1.00 90.50 92 LEU A CA 1
ATOM 704 C C . LEU A 1 92 ? 8.176 -4.305 -20.118 1.00 90.50 92 LEU A C 1
ATOM 706 O O . LEU A 1 92 ? 8.205 -4.294 -21.348 1.00 90.50 92 LEU A O 1
ATOM 710 N N . ASP A 1 93 ? 8.441 -3.240 -19.374 1.00 88.94 93 ASP A N 1
ATOM 711 C CA . ASP A 1 93 ? 8.952 -2.020 -19.971 1.00 88.94 93 ASP A CA 1
ATOM 712 C C . ASP A 1 93 ? 10.406 -2.265 -20.449 1.00 88.94 93 ASP A C 1
ATOM 714 O O . ASP A 1 93 ? 11.102 -3.130 -19.903 1.00 88.94 93 ASP A O 1
ATOM 718 N N . PRO A 1 94 ? 10.922 -1.520 -21.447 1.00 92.75 94 PRO A N 1
ATOM 719 C CA . PRO A 1 94 ? 12.245 -1.792 -22.022 1.00 92.75 94 PRO A CA 1
ATOM 720 C C . PRO A 1 94 ? 13.392 -1.832 -21.000 1.00 92.75 94 PRO A C 1
ATOM 722 O O . PRO A 1 94 ? 14.298 -2.659 -21.105 1.00 92.75 94 PRO A O 1
ATOM 725 N N . SER A 1 95 ? 13.349 -0.969 -19.983 1.00 92.31 95 SER A N 1
ATOM 726 C CA . SER A 1 95 ? 14.324 -0.970 -18.888 1.00 92.31 95 SER A CA 1
ATOM 727 C C . SER A 1 95 ? 14.199 -2.208 -17.995 1.00 92.31 95 SER A C 1
ATOM 729 O O . SER A 1 95 ? 15.208 -2.762 -17.571 1.00 92.31 95 SER A O 1
ATOM 731 N N . GLU A 1 96 ? 12.982 -2.680 -17.732 1.00 90.56 96 GLU A N 1
ATOM 732 C CA . GLU A 1 96 ? 12.730 -3.876 -16.924 1.00 90.56 96 GLU A CA 1
ATOM 733 C C . GLU A 1 96 ? 13.180 -5.149 -17.648 1.00 90.56 96 GLU A C 1
ATOM 735 O O . GLU A 1 96 ? 13.733 -6.054 -17.018 1.00 90.56 96 GLU A O 1
ATOM 740 N N . ALA A 1 97 ? 12.997 -5.199 -18.972 1.00 91.75 97 ALA A N 1
ATOM 741 C CA . ALA A 1 97 ? 13.521 -6.268 -19.816 1.00 91.75 97 ALA A CA 1
ATOM 742 C C . ALA A 1 97 ? 15.054 -6.320 -19.764 1.00 91.75 97 ALA A C 1
ATOM 744 O O . ALA A 1 97 ? 15.618 -7.384 -19.513 1.00 91.75 97 ALA A O 1
ATOM 745 N N . MET A 1 98 ? 15.718 -5.166 -19.890 1.00 93.75 98 MET A N 1
ATOM 746 C CA . MET A 1 98 ? 17.177 -5.064 -19.786 1.00 93.75 98 MET A CA 1
ATOM 747 C C . MET A 1 98 ? 17.694 -5.495 -18.404 1.00 93.75 98 MET A C 1
ATOM 749 O O . MET A 1 98 ? 18.700 -6.201 -18.310 1.00 93.75 98 MET A O 1
ATOM 753 N N . ILE A 1 99 ? 17.003 -5.111 -17.323 1.00 91.00 99 ILE A N 1
ATOM 754 C CA . ILE A 1 99 ? 17.342 -5.540 -15.957 1.00 91.00 99 ILE A CA 1
ATOM 755 C C . ILE A 1 99 ? 17.244 -7.062 -15.835 1.00 91.00 99 ILE A C 1
ATOM 757 O O . ILE A 1 99 ? 18.157 -7.687 -15.296 1.00 91.00 99 ILE A O 1
ATOM 761 N N . ARG A 1 100 ? 16.156 -7.658 -16.339 1.00 89.56 100 ARG A N 1
ATOM 762 C CA . ARG A 1 100 ? 15.937 -9.107 -16.286 1.00 89.56 100 ARG A CA 1
ATOM 763 C C . ARG A 1 100 ? 17.032 -9.861 -17.038 1.00 89.56 100 ARG A C 1
ATOM 765 O O . ARG A 1 100 ? 17.650 -10.741 -16.451 1.00 89.56 100 ARG A O 1
ATOM 772 N N . GLU A 1 101 ? 17.308 -9.472 -18.280 1.00 91.88 101 GLU A N 1
ATOM 773 C CA . GLU A 1 101 ? 18.354 -10.080 -19.110 1.00 91.88 101 GLU A CA 1
ATOM 774 C C . GLU A 1 101 ? 19.728 -10.002 -18.428 1.00 91.88 101 GLU A C 1
ATOM 776 O O . GLU A 1 101 ? 20.445 -10.997 -18.329 1.00 91.88 101 GLU A O 1
ATOM 781 N N . THR A 1 102 ? 20.073 -8.832 -17.885 1.00 93.31 102 THR A N 1
ATOM 782 C CA . THR A 1 102 ? 21.360 -8.623 -17.209 1.00 93.31 102 THR A CA 1
ATOM 783 C C . THR A 1 102 ? 21.472 -9.455 -15.929 1.00 93.31 102 THR A C 1
ATOM 785 O O . THR A 1 102 ? 22.519 -10.045 -15.665 1.00 93.31 102 THR A O 1
ATOM 788 N N . ALA A 1 103 ? 20.404 -9.533 -15.128 1.00 91.38 103 ALA A N 1
ATOM 789 C CA . ALA A 1 103 ? 20.382 -10.345 -13.913 1.00 91.38 103 ALA A CA 1
ATOM 790 C C . ALA A 1 103 ? 20.526 -11.842 -14.233 1.00 91.38 103 ALA A C 1
ATOM 792 O O . ALA A 1 103 ? 21.327 -12.535 -13.603 1.00 91.38 103 ALA A O 1
ATOM 793 N N . GLU A 1 104 ? 19.812 -12.324 -15.251 1.00 90.06 104 GLU A N 1
ATOM 794 C CA . GLU A 1 104 ? 19.891 -13.708 -15.721 1.00 90.06 104 GLU A CA 1
ATOM 795 C C . GLU A 1 104 ? 21.293 -14.052 -16.244 1.00 90.06 104 GLU A C 1
ATOM 797 O O . GLU A 1 104 ? 21.837 -15.097 -15.881 1.00 90.06 104 GLU A O 1
ATOM 802 N N . ALA A 1 105 ? 21.932 -13.149 -16.996 1.00 92.81 105 ALA A N 1
ATOM 803 C CA . ALA A 1 105 ? 23.310 -13.319 -17.464 1.00 92.81 105 ALA A CA 1
ATOM 804 C C . ALA A 1 105 ? 24.325 -13.457 -16.312 1.00 92.81 105 ALA A C 1
ATOM 806 O O . ALA A 1 105 ? 25.335 -14.149 -16.447 1.00 92.81 105 ALA A O 1
ATOM 807 N N . LEU A 1 106 ? 24.044 -12.843 -15.160 1.00 94.56 106 LEU A N 1
ATOM 808 C CA . LEU A 1 106 ? 24.853 -12.956 -13.943 1.00 94.56 106 LEU A CA 1
ATOM 809 C C . LEU A 1 106 ? 24.457 -14.143 -13.052 1.00 94.56 106 LEU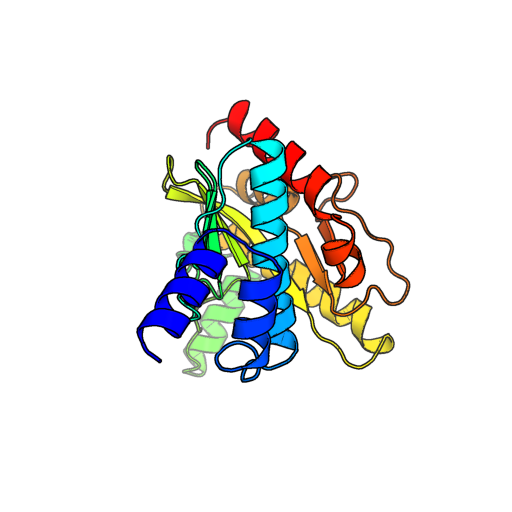 A C 1
ATOM 811 O O . LEU A 1 106 ? 25.000 -14.287 -11.958 1.00 94.56 106 LEU A O 1
ATOM 815 N N . SER A 1 107 ? 23.512 -14.990 -13.482 1.00 90.00 107 SER A N 1
ATOM 816 C CA . SER A 1 107 ? 22.896 -16.031 -12.642 1.00 90.00 107 SER A CA 1
ATOM 817 C C . SER A 1 107 ? 22.300 -15.482 -11.336 1.00 90.00 107 SER A C 1
ATOM 819 O O . SER A 1 107 ? 22.144 -16.207 -10.351 1.00 90.00 107 SER A O 1
ATOM 821 N N . ALA A 1 108 ? 21.955 -14.193 -11.317 1.00 85.38 108 ALA A N 1
ATOM 822 C CA . ALA A 1 108 ? 21.258 -13.573 -10.209 1.00 85.38 108 ALA A CA 1
ATOM 823 C C . ALA A 1 108 ? 19.770 -13.917 -10.328 1.00 85.38 108 ALA A C 1
ATOM 825 O O . ALA A 1 108 ? 19.096 -13.565 -11.297 1.00 85.38 108 ALA A O 1
ATOM 826 N N . GLY A 1 109 ? 19.238 -14.625 -9.332 1.00 71.62 109 GLY A N 1
ATOM 827 C CA . GLY A 1 109 ? 17.812 -14.914 -9.281 1.00 71.62 109 GLY A CA 1
ATOM 828 C C . GLY A 1 109 ? 17.007 -13.625 -9.126 1.00 71.62 109 GLY A C 1
ATOM 829 O O . GLY A 1 109 ? 17.135 -12.928 -8.122 1.00 71.62 109 GLY A O 1
ATOM 830 N N . MET A 1 110 ? 16.124 -13.333 -10.083 1.00 71.44 110 MET A N 1
ATOM 831 C CA . MET A 1 110 ? 15.096 -12.309 -9.900 1.00 71.44 110 MET A CA 1
ATOM 832 C C . MET A 1 110 ? 14.135 -12.809 -8.815 1.00 71.44 110 MET A C 1
ATOM 834 O O . MET A 1 110 ? 13.332 -13.711 -9.067 1.00 71.44 110 MET A O 1
ATOM 838 N N . GLY A 1 111 ? 14.231 -12.283 -7.595 1.00 73.25 111 GLY A N 1
ATOM 839 C CA . GLY A 1 111 ? 13.272 -12.576 -6.527 1.00 73.25 111 GLY A CA 1
ATOM 840 C C . GLY A 1 111 ? 11.836 -12.209 -6.928 1.00 73.25 111 GLY A C 1
ATOM 841 O O . GLY A 1 111 ? 11.601 -11.556 -7.949 1.00 73.25 111 GLY A O 1
ATOM 842 N N . LEU A 1 112 ? 10.852 -12.644 -6.140 1.00 77.38 112 LEU A N 1
ATOM 843 C CA . LEU A 1 112 ? 9.494 -12.114 -6.280 1.00 77.38 112 LEU A CA 1
ATOM 844 C C . LEU A 1 112 ? 9.448 -10.701 -5.700 1.00 77.38 112 LEU A C 1
ATOM 846 O O . LEU A 1 112 ? 9.993 -10.455 -4.623 1.00 77.38 112 LEU A O 1
ATOM 850 N N . ALA A 1 113 ? 8.775 -9.798 -6.412 1.00 85.44 113 ALA A N 1
ATOM 851 C CA . ALA A 1 113 ? 8.321 -8.549 -5.827 1.00 85.44 113 ALA A CA 1
ATOM 852 C C . ALA A 1 113 ? 7.392 -8.868 -4.649 1.00 85.44 113 ALA A C 1
ATOM 854 O O . ALA A 1 113 ? 6.603 -9.816 -4.713 1.00 85.44 113 ALA A O 1
ATOM 855 N N . ARG A 1 114 ? 7.506 -8.099 -3.569 1.00 91.75 114 ARG A N 1
ATOM 856 C CA . ARG A 1 114 ? 6.715 -8.297 -2.362 1.00 91.75 114 ARG A CA 1
ATOM 857 C C . ARG A 1 114 ? 6.206 -6.947 -1.890 1.00 91.75 114 ARG A C 1
ATOM 859 O O . ARG A 1 114 ? 7.016 -6.090 -1.573 1.00 91.75 114 ARG A O 1
ATOM 866 N N . ALA A 1 115 ? 4.890 -6.777 -1.900 1.00 95.81 115 ALA A N 1
ATOM 867 C CA . ALA A 1 115 ? 4.256 -5.597 -1.334 1.00 95.81 115 ALA A CA 1
ATOM 868 C C . ALA A 1 115 ? 4.056 -5.803 0.166 1.00 95.81 115 ALA A C 1
ATOM 870 O O . ALA A 1 115 ? 3.590 -6.873 0.583 1.00 95.81 115 ALA A O 1
ATOM 871 N N . ASP A 1 116 ? 4.354 -4.779 0.957 1.00 96.56 116 ASP A N 1
ATOM 872 C CA . ASP A 1 116 ? 4.224 -4.861 2.411 1.00 96.56 116 ASP A CA 1
ATOM 873 C C . ASP A 1 116 ? 2.770 -5.079 2.821 1.00 96.56 116 ASP A C 1
ATOM 875 O O . ASP A 1 116 ? 2.467 -5.987 3.593 1.00 96.56 116 ASP A O 1
ATOM 879 N N . VAL A 1 117 ? 1.843 -4.324 2.226 1.00 97.50 117 VAL A N 1
ATOM 880 C CA . VAL A 1 117 ? 0.401 -4.529 2.403 1.00 97.50 117 VAL A CA 1
ATOM 881 C C . VAL A 1 117 ? -0.273 -4.606 1.043 1.00 97.50 117 VAL A C 1
ATOM 883 O O . VAL A 1 117 ? -0.039 -3.780 0.166 1.00 97.50 117 VAL A O 1
ATOM 886 N N . SER A 1 118 ? -1.137 -5.599 0.848 1.00 97.62 118 SER A N 1
ATOM 887 C CA . SER A 1 118 ? -2.004 -5.699 -0.332 1.00 97.62 118 SER A CA 1
ATOM 888 C C . SER A 1 118 ? -3.455 -5.821 0.092 1.00 97.62 118 SER A C 1
ATOM 890 O O . SER A 1 118 ? -3.785 -6.625 0.962 1.00 97.62 118 SER A O 1
ATOM 892 N N . ILE A 1 119 ? -4.324 -5.045 -0.544 1.00 98.06 119 ILE A N 1
ATOM 893 C CA . ILE A 1 119 ? -5.766 -5.111 -0.358 1.00 98.06 119 ILE A CA 1
ATOM 894 C C . ILE A 1 119 ? -6.332 -5.794 -1.590 1.00 98.06 119 ILE A C 1
ATOM 896 O O . ILE A 1 119 ? -6.193 -5.293 -2.704 1.00 98.06 119 ILE A O 1
ATOM 900 N N . ARG A 1 120 ? -6.969 -6.939 -1.377 1.00 96.62 120 ARG A N 1
ATOM 901 C CA . ARG A 1 120 ? -7.593 -7.751 -2.413 1.00 96.62 120 ARG A CA 1
ATOM 902 C C . ARG A 1 120 ? -9.097 -7.693 -2.283 1.00 96.62 120 ARG A C 1
ATOM 904 O O . ARG A 1 120 ? -9.632 -7.812 -1.183 1.00 96.62 120 ARG A O 1
ATOM 911 N N . ASP A 1 121 ? -9.770 -7.541 -3.406 1.00 96.06 121 ASP A N 1
ATOM 912 C CA . ASP A 1 121 ? -11.202 -7.741 -3.476 1.00 96.06 121 ASP A CA 1
ATOM 913 C C . ASP A 1 121 ? -11.504 -9.244 -3.558 1.00 96.06 121 ASP A C 1
ATOM 915 O O . ASP A 1 121 ? -11.014 -9.949 -4.439 1.00 96.06 121 ASP A O 1
ATOM 919 N N . ALA A 1 122 ? -12.272 -9.755 -2.599 1.00 95.00 122 ALA A N 1
ATOM 920 C CA . ALA A 1 122 ? -12.621 -11.165 -2.493 1.00 95.00 122 ALA A CA 1
ATOM 921 C C . ALA A 1 122 ? -13.568 -11.627 -3.601 1.00 95.00 122 ALA A C 1
ATOM 923 O O . ALA A 1 122 ? -13.573 -12.814 -3.912 1.00 95.00 122 ALA A O 1
ATOM 924 N N . GLU A 1 123 ? -14.373 -10.721 -4.158 1.00 92.06 123 GLU A N 1
ATOM 925 C CA . GLU A 1 123 ? -15.359 -11.067 -5.184 1.00 92.06 123 GLU A CA 1
ATOM 926 C C . GLU A 1 123 ? -14.681 -11.357 -6.523 1.00 92.06 123 GLU A C 1
ATOM 928 O O . GLU A 1 123 ? -14.919 -12.394 -7.135 1.00 92.06 123 GLU A O 1
ATOM 933 N N . THR A 1 124 ? -13.791 -10.462 -6.943 1.00 91.06 124 THR A N 1
ATOM 934 C CA . THR A 1 124 ? -13.033 -10.574 -8.199 1.00 91.06 124 THR A CA 1
ATOM 935 C C . THR A 1 124 ? -11.764 -11.403 -8.027 1.00 91.06 124 THR A C 1
ATOM 937 O O . THR A 1 124 ? -11.212 -11.942 -8.984 1.00 91.06 124 THR A O 1
ATOM 940 N N . GLY A 1 125 ? -11.270 -11.518 -6.793 1.00 92.12 125 GLY A N 1
ATOM 941 C CA . GLY A 1 125 ? -9.974 -12.106 -6.513 1.00 92.12 125 GLY A CA 1
ATOM 942 C C . GLY A 1 125 ? -8.832 -11.241 -7.037 1.00 92.12 125 GLY A C 1
ATOM 943 O O . GLY A 1 125 ? -7.761 -11.780 -7.299 1.00 92.12 125 GLY A O 1
ATOM 944 N N . ILE A 1 126 ? -9.003 -9.929 -7.170 1.00 92.31 126 ILE A N 1
ATOM 945 C CA . ILE A 1 126 ? -7.990 -9.035 -7.736 1.00 92.31 126 ILE A CA 1
ATOM 946 C C . ILE A 1 126 ? -7.474 -8.064 -6.665 1.00 92.31 126 ILE A C 1
ATOM 948 O O . ILE A 1 126 ? -8.241 -7.550 -5.851 1.00 92.31 126 ILE A O 1
ATOM 952 N N . ASP A 1 127 ? -6.162 -7.809 -6.647 1.00 95.50 127 ASP A N 1
ATOM 953 C CA . ASP A 1 127 ? -5.575 -6.782 -5.777 1.00 95.50 127 ASP A CA 1
ATOM 954 C C . ASP A 1 127 ? -6.003 -5.386 -6.269 1.00 95.50 127 ASP A C 1
ATOM 956 O O . ASP A 1 127 ? -5.890 -5.075 -7.459 1.00 95.50 127 ASP A O 1
ATOM 960 N N . VAL A 1 128 ? -6.531 -4.556 -5.364 1.00 97.00 128 VAL A N 1
ATOM 961 C CA . VAL A 1 128 ? -7.133 -3.236 -5.650 1.00 97.00 128 VAL A CA 1
ATOM 962 C C . VAL A 1 1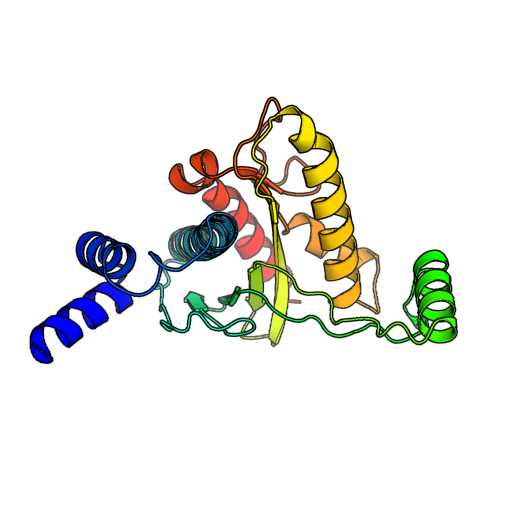28 ? -6.325 -2.060 -5.095 1.00 97.00 128 VAL A C 1
ATOM 964 O O . VAL A 1 128 ? -6.526 -0.924 -5.524 1.00 97.00 128 VAL A O 1
ATOM 967 N N . ALA A 1 129 ? -5.405 -2.332 -4.168 1.00 98.00 129 ALA A N 1
ATOM 968 C CA . ALA A 1 129 ? -4.449 -1.371 -3.630 1.00 98.00 129 ALA A CA 1
ATOM 969 C C . ALA A 1 129 ? -3.239 -2.090 -3.013 1.00 98.00 129 ALA A C 1
ATOM 971 O O . ALA A 1 129 ? -3.358 -3.214 -2.517 1.00 98.00 129 ALA A O 1
ATOM 972 N N . HIS A 1 130 ? -2.096 -1.409 -2.996 1.00 98.44 130 HIS A N 1
ATOM 973 C CA . HIS A 1 130 ? -0.894 -1.829 -2.280 1.00 98.44 130 HIS A CA 1
ATOM 974 C C . HIS A 1 130 ? -0.358 -0.671 -1.445 1.00 98.44 130 HIS A C 1
ATOM 976 O O . HIS A 1 130 ? -0.372 0.467 -1.917 1.00 98.44 130 HIS A O 1
ATOM 982 N N . PHE A 1 131 ? 0.150 -0.956 -0.248 1.00 98.56 131 PHE A N 1
ATOM 983 C CA . PHE A 1 131 ? 0.948 0.001 0.515 1.00 98.56 131 PHE A CA 1
ATOM 984 C C . PHE A 1 131 ? 2.384 -0.481 0.631 1.00 98.56 131 PHE A C 1
ATOM 986 O O . PHE A 1 131 ? 2.627 -1.678 0.781 1.00 98.56 131 PHE A O 1
ATOM 993 N N . GLU A 1 132 ? 3.300 0.479 0.587 1.00 98.38 132 GLU A N 1
ATOM 994 C CA . GLU A 1 132 ? 4.721 0.255 0.827 1.00 98.38 132 GLU A CA 1
ATOM 995 C C . GLU A 1 132 ? 5.151 1.087 2.030 1.00 98.38 132 GLU A C 1
ATOM 997 O O . GLU A 1 132 ? 4.894 2.296 2.098 1.00 98.38 132 GLU A O 1
ATOM 1002 N N . CYS A 1 133 ? 5.792 0.431 2.986 1.00 97.88 133 CYS A N 1
ATOM 1003 C CA . CYS A 1 133 ? 6.221 1.023 4.232 1.00 97.88 133 CYS A CA 1
ATOM 1004 C C . CYS A 1 133 ? 7.716 1.323 4.184 1.00 97.88 133 CYS A C 1
ATOM 1006 O O . CYS A 1 133 ? 8.531 0.542 3.696 1.00 97.88 133 CYS A O 1
ATOM 1008 N N . LYS A 1 134 ? 8.111 2.480 4.713 1.00 95.94 134 LYS A N 1
ATOM 1009 C CA . LYS A 1 134 ? 9.520 2.868 4.787 1.00 95.94 134 LYS A CA 1
ATOM 1010 C C . LYS A 1 134 ? 9.875 3.324 6.180 1.00 95.94 134 LYS A C 1
ATOM 1012 O O . LYS A 1 134 ? 9.488 4.406 6.621 1.00 95.94 134 LYS A O 1
ATOM 1017 N N . TRP A 1 135 ? 10.674 2.499 6.840 1.00 91.62 135 TRP A N 1
ATOM 1018 C CA . TRP A 1 135 ? 11.322 2.860 8.084 1.00 91.62 135 TRP A CA 1
ATOM 1019 C C . TRP A 1 135 ? 12.677 3.502 7.806 1.00 91.62 135 TRP A C 1
ATOM 1021 O O . TRP A 1 135 ? 13.539 2.913 7.155 1.00 91.62 135 TRP A O 1
ATOM 1031 N N . PHE A 1 136 ? 12.895 4.699 8.336 1.00 86.75 136 PHE A N 1
ATOM 1032 C CA . PHE A 1 136 ? 14.201 5.347 8.320 1.00 86.75 136 PHE A CA 1
ATOM 1033 C C . PHE A 1 136 ? 14.489 6.005 9.667 1.00 86.75 136 PHE A C 1
ATOM 1035 O O . PHE A 1 136 ? 13.619 6.615 10.285 1.00 86.75 136 PHE A O 1
ATOM 1042 N N . GLY A 1 137 ? 15.743 5.888 10.112 1.00 77.62 137 GLY A N 1
ATOM 1043 C CA . GLY A 1 137 ? 16.216 6.470 11.373 1.00 77.62 137 GLY A CA 1
ATOM 1044 C C . GLY A 1 137 ? 16.657 7.933 11.265 1.00 77.62 137 GLY A C 1
ATOM 1045 O O . GLY A 1 137 ? 17.035 8.528 12.269 1.00 77.62 137 GLY A O 1
ATOM 1046 N N . SER A 1 138 ? 16.648 8.515 10.060 1.00 84.56 138 SER A N 1
ATOM 1047 C CA . SER A 1 138 ? 17.053 9.902 9.821 1.00 84.56 138 SER A CA 1
ATOM 1048 C C . SER A 1 138 ? 16.109 10.599 8.838 1.00 84.56 138 SER A C 1
ATOM 1050 O O . SER A 1 138 ? 15.904 10.075 7.738 1.00 84.56 138 SER A O 1
ATOM 1052 N N . PRO A 1 139 ? 15.616 11.812 9.162 1.00 84.94 139 PRO A N 1
ATOM 1053 C CA . PRO A 1 139 ? 14.819 12.635 8.248 1.00 84.94 139 PRO A CA 1
ATOM 1054 C C . PRO A 1 139 ? 15.493 12.895 6.895 1.00 84.94 139 PRO A C 1
ATOM 1056 O O . PRO A 1 139 ? 14.822 13.022 5.875 1.00 84.94 139 PRO A O 1
ATOM 1059 N N . LEU A 1 140 ? 16.832 12.915 6.856 1.00 88.25 140 LEU A N 1
ATOM 1060 C CA . LEU A 1 140 ? 17.600 13.143 5.627 1.00 88.25 140 LEU A CA 1
ATOM 1061 C C . LEU A 1 140 ? 17.412 12.027 4.586 1.00 88.25 140 LEU A C 1
ATOM 1063 O O . LEU A 1 140 ? 17.671 12.241 3.406 1.00 88.25 140 LEU A O 1
ATOM 1067 N N . SER A 1 141 ? 16.965 10.842 5.010 1.00 91.06 141 SER A N 1
ATOM 1068 C CA . SER A 1 141 ? 16.716 9.698 4.123 1.00 91.06 141 SER A CA 1
ATOM 1069 C C . SER A 1 141 ? 15.279 9.639 3.595 1.00 91.06 141 SER A C 1
ATOM 1071 O O . SER A 1 141 ? 15.002 8.836 2.707 1.00 91.06 141 SER A O 1
ATOM 1073 N N . ALA A 1 142 ? 14.374 10.491 4.096 1.00 91.81 142 ALA A N 1
ATOM 1074 C CA . ALA A 1 142 ? 12.945 10.412 3.795 1.00 91.81 142 ALA A CA 1
ATOM 1075 C C . ALA A 1 142 ? 12.650 10.544 2.294 1.00 91.81 142 ALA A C 1
ATOM 1077 O O . ALA A 1 142 ? 11.929 9.724 1.736 1.00 91.81 142 ALA A O 1
ATOM 1078 N N . SER A 1 143 ? 13.265 11.521 1.618 1.00 94.31 143 SER A N 1
ATOM 1079 C CA . SER A 1 143 ? 13.047 11.753 0.182 1.00 94.31 143 SER A CA 1
ATOM 1080 C C . SER A 1 143 ? 13.403 10.526 -0.665 1.00 94.31 143 SER A C 1
ATOM 1082 O O . SER A 1 143 ? 12.586 10.048 -1.450 1.00 94.31 143 SER A O 1
ATOM 1084 N N . ALA A 1 144 ? 14.599 9.965 -0.456 1.00 94.31 144 ALA A N 1
ATOM 1085 C CA . ALA A 1 144 ? 15.051 8.785 -1.188 1.00 94.31 144 ALA A CA 1
ATOM 1086 C C . ALA A 1 144 ? 14.169 7.562 -0.892 1.00 94.31 144 ALA A C 1
ATOM 1088 O O . ALA A 1 144 ? 13.803 6.839 -1.815 1.00 94.31 144 ALA A O 1
ATOM 1089 N N . ALA A 1 145 ? 13.777 7.370 0.371 1.00 94.44 145 ALA A N 1
ATOM 1090 C CA . ALA A 1 145 ? 12.905 6.273 0.774 1.00 94.44 145 ALA A CA 1
ATOM 1091 C C . ALA A 1 145 ? 11.504 6.376 0.145 1.00 94.44 145 ALA A C 1
ATOM 1093 O O . ALA A 1 145 ? 10.971 5.375 -0.329 1.00 94.44 145 ALA A O 1
ATOM 1094 N N . ILE A 1 146 ? 10.925 7.580 0.085 1.00 96.12 146 ILE A N 1
ATOM 1095 C CA . ILE A 1 146 ? 9.627 7.823 -0.558 1.00 96.12 146 ILE A CA 1
ATOM 1096 C C . ILE A 1 146 ? 9.713 7.549 -2.065 1.00 96.12 146 ILE A C 1
ATOM 1098 O O . ILE A 1 146 ? 8.840 6.882 -2.613 1.00 96.12 146 ILE A O 1
ATOM 1102 N N . VAL A 1 147 ? 10.765 8.021 -2.742 1.00 96.50 147 VAL A N 1
ATOM 1103 C CA . VAL A 1 147 ? 10.956 7.773 -4.184 1.00 96.50 147 VAL A CA 1
ATOM 1104 C C . VAL A 1 147 ? 11.117 6.280 -4.480 1.00 96.50 147 VAL A C 1
ATOM 1106 O O . VAL A 1 147 ? 10.531 5.779 -5.444 1.00 96.50 147 VAL A O 1
ATOM 1109 N N . ASP A 1 148 ? 11.864 5.561 -3.644 1.00 96.25 148 ASP A N 1
ATOM 1110 C CA . ASP A 1 148 ? 12.009 4.107 -3.737 1.00 96.25 148 ASP A CA 1
ATOM 1111 C C . ASP A 1 148 ? 10.655 3.398 -3.557 1.00 96.25 148 ASP A C 1
ATOM 1113 O O . ASP A 1 148 ? 10.246 2.618 -4.419 1.00 96.25 148 ASP A O 1
ATOM 1117 N N . ALA A 1 149 ? 9.889 3.770 -2.524 1.00 97.50 149 ALA A N 1
ATOM 1118 C CA . ALA A 1 149 ? 8.555 3.221 -2.276 1.00 97.50 149 ALA A CA 1
ATOM 1119 C C . ALA A 1 149 ? 7.587 3.460 -3.443 1.00 97.50 149 ALA A C 1
ATOM 1121 O O . ALA A 1 149 ? 6.869 2.556 -3.864 1.00 97.50 149 ALA A O 1
ATOM 1122 N N . ILE A 1 150 ? 7.587 4.668 -4.012 1.00 97.88 150 ILE A N 1
ATOM 1123 C CA . ILE A 1 150 ? 6.767 4.995 -5.184 1.00 97.88 150 ILE A CA 1
ATOM 1124 C C . ILE A 1 150 ? 7.189 4.140 -6.382 1.00 97.88 150 ILE A C 1
ATOM 1126 O O . ILE A 1 150 ? 6.330 3.609 -7.084 1.00 97.88 150 ILE A O 1
ATOM 1130 N N . SER A 1 151 ? 8.493 3.968 -6.606 1.00 96.38 151 SER A N 1
ATOM 1131 C CA . SER A 1 151 ? 9.014 3.143 -7.704 1.00 96.38 151 SER A CA 1
ATOM 1132 C C . SER A 1 151 ? 8.571 1.683 -7.564 1.00 96.38 151 SER A C 1
ATOM 1134 O O . SER A 1 151 ? 8.143 1.059 -8.538 1.00 96.38 151 SER A O 1
ATOM 1136 N N . GLN A 1 152 ? 8.596 1.152 -6.340 1.00 96.00 152 GLN A N 1
ATOM 1137 C CA . GLN A 1 152 ? 8.076 -0.176 -6.028 1.00 96.00 152 GLN A CA 1
ATOM 1138 C C . GLN A 1 152 ? 6.566 -0.272 -6.260 1.00 96.00 152 GLN A C 1
ATOM 1140 O O . GLN A 1 152 ? 6.131 -1.190 -6.948 1.00 96.00 152 GLN A O 1
ATOM 1145 N N . LEU A 1 153 ? 5.773 0.688 -5.776 1.00 97.94 153 LEU A N 1
ATOM 1146 C CA . LEU A 1 153 ? 4.317 0.698 -5.955 1.00 97.94 153 LEU A CA 1
ATOM 1147 C C . LEU A 1 153 ? 3.907 0.796 -7.427 1.00 97.94 153 LEU A C 1
ATOM 1149 O O . LEU A 1 153 ? 2.976 0.106 -7.842 1.00 97.94 153 LEU A O 1
ATOM 1153 N N . VAL A 1 154 ? 4.618 1.589 -8.236 1.00 96.38 154 VAL A N 1
ATOM 1154 C CA . VAL A 1 154 ? 4.421 1.631 -9.694 1.00 96.38 154 VAL A CA 1
ATOM 1155 C C . VAL A 1 154 ? 4.642 0.244 -10.293 1.00 96.38 154 VAL A C 1
ATOM 1157 O O . VAL A 1 154 ? 3.773 -0.255 -11.011 1.00 96.38 154 VAL A O 1
ATOM 1160 N N . ARG A 1 155 ? 5.759 -0.411 -9.953 1.00 94.31 155 ARG A N 1
ATOM 1161 C CA . ARG A 1 155 ? 6.057 -1.773 -10.413 1.00 94.31 155 ARG A CA 1
ATOM 1162 C C . ARG A 1 155 ? 4.984 -2.768 -9.968 1.00 94.31 155 ARG A C 1
ATOM 1164 O O . ARG A 1 155 ? 4.524 -3.547 -10.790 1.00 94.31 155 ARG A O 1
ATOM 1171 N N . TYR A 1 156 ? 4.533 -2.708 -8.717 1.00 95.62 156 TYR A N 1
ATOM 1172 C CA . TYR A 1 156 ? 3.506 -3.610 -8.187 1.00 95.62 156 TYR A CA 1
ATOM 1173 C C . TYR A 1 156 ? 2.165 -3.436 -8.894 1.00 95.62 156 TYR A C 1
ATOM 1175 O O . TYR A 1 156 ? 1.527 -4.418 -9.253 1.00 95.62 156 TYR A O 1
ATOM 1183 N N . CYS A 1 157 ? 1.756 -2.197 -9.171 1.00 95.56 157 CYS A N 1
ATOM 1184 C CA . CYS A 1 157 ? 0.536 -1.943 -9.934 1.00 95.56 157 CYS A CA 1
ATOM 1185 C C . CYS A 1 157 ? 0.650 -2.475 -11.367 1.00 95.56 157 CYS A C 1
ATOM 1187 O O . CYS A 1 157 ? -0.322 -3.008 -11.898 1.00 95.56 157 CYS A O 1
ATOM 1189 N N . ARG A 1 158 ? 1.832 -2.371 -11.991 1.00 94.12 158 ARG A N 1
ATOM 1190 C CA . ARG A 1 158 ? 2.093 -2.982 -13.302 1.00 94.12 158 ARG A CA 1
ATOM 1191 C C . ARG A 1 158 ? 2.071 -4.507 -13.223 1.00 94.12 158 ARG A C 1
ATOM 1193 O O . ARG A 1 158 ? 1.474 -5.128 -14.093 1.00 94.12 158 ARG A O 1
ATOM 1200 N N . ASP A 1 159 ? 2.635 -5.101 -12.174 1.00 92.19 159 ASP A N 1
ATOM 1201 C CA . ASP A 1 159 ? 2.606 -6.550 -11.934 1.00 92.19 159 ASP A CA 1
ATOM 1202 C C . ASP A 1 159 ? 1.178 -7.077 -11.720 1.00 92.19 159 ASP A C 1
ATOM 1204 O O . ASP A 1 159 ? 0.824 -8.135 -12.236 1.00 92.19 159 ASP A O 1
ATOM 1208 N N . SER A 1 160 ? 0.333 -6.300 -11.041 1.00 92.12 160 SER A N 1
ATOM 1209 C CA . SER A 1 160 ? -1.082 -6.604 -10.794 1.00 92.12 160 SER A CA 1
ATOM 1210 C C . SER A 1 160 ? -2.001 -6.300 -11.987 1.00 92.12 160 SER A C 1
ATOM 1212 O O . SER A 1 160 ? -3.133 -6.787 -12.023 1.00 92.12 160 SER A O 1
ATOM 1214 N N . ARG A 1 161 ? -1.554 -5.481 -12.950 1.00 93.25 161 ARG A N 1
ATOM 1215 C CA . ARG A 1 161 ? -2.281 -5.091 -14.177 1.00 93.25 161 ARG A CA 1
ATOM 1216 C C . ARG A 1 161 ? -1.352 -5.158 -15.404 1.00 93.25 161 ARG A C 1
ATOM 1218 O O . ARG A 1 161 ? -1.084 -4.127 -16.034 1.00 93.25 161 ARG A O 1
ATOM 1225 N N . PRO A 1 162 ? -0.843 -6.354 -15.760 1.00 91.69 162 PRO A N 1
ATOM 1226 C CA . PRO A 1 162 ? 0.150 -6.509 -16.828 1.00 91.69 162 PRO A CA 1
ATOM 1227 C C . PRO A 1 162 ? -0.341 -5.988 -18.180 1.00 91.69 162 PRO A C 1
ATOM 1229 O O . PRO A 1 162 ? 0.415 -5.361 -18.923 1.00 91.69 162 PRO A O 1
ATOM 1232 N N . GLU A 1 163 ? -1.624 -6.201 -18.463 1.00 91.38 163 GLU A N 1
ATOM 1233 C CA . GLU A 1 163 ? -2.234 -5.945 -19.767 1.00 91.38 163 GLU A CA 1
ATOM 1234 C C . GLU A 1 163 ? -2.580 -4.468 -20.009 1.00 91.38 163 GLU A C 1
ATOM 1236 O O . GLU A 1 163 ? -2.783 -4.070 -21.154 1.00 91.38 163 GLU A O 1
ATOM 1241 N N . SER A 1 164 ? -2.632 -3.628 -18.966 1.00 92.50 164 SER A N 1
ATOM 1242 C CA . SER A 1 164 ? -3.076 -2.236 -19.103 1.00 92.50 164 SER A CA 1
ATOM 1243 C C . SER A 1 164 ? -2.326 -1.273 -18.185 1.00 92.50 164 SER A C 1
ATOM 1245 O O . SER A 1 164 ? -2.505 -1.252 -16.966 1.00 92.50 164 SER A O 1
ATOM 1247 N N . VAL A 1 165 ? -1.517 -0.403 -18.800 1.00 93.19 165 VAL A N 1
ATOM 1248 C CA . VAL A 1 165 ? -0.842 0.717 -18.117 1.00 93.19 165 VAL A CA 1
ATOM 1249 C C . VAL A 1 165 ? -1.860 1.663 -17.482 1.00 93.19 165 VAL A C 1
ATOM 1251 O O . VAL A 1 165 ? -1.617 2.179 -16.394 1.00 93.19 165 VAL A O 1
ATOM 1254 N N . GLU A 1 166 ? -3.002 1.878 -18.133 1.00 94.56 166 GLU A N 1
ATOM 1255 C CA . GLU A 1 166 ? -4.027 2.783 -17.617 1.00 94.56 166 GLU A CA 1
ATOM 1256 C C . GLU A 1 166 ? -4.711 2.200 -16.378 1.00 94.56 166 GLU A C 1
ATOM 1258 O O . GLU A 1 166 ? -4.858 2.891 -15.374 1.00 94.56 166 GLU A O 1
ATOM 1263 N N . GLN A 1 167 ? -5.026 0.901 -16.374 1.00 93.88 167 GLN A N 1
ATOM 1264 C CA . GLN A 1 167 ? -5.543 0.245 -15.169 1.00 93.88 167 GLN A CA 1
ATOM 1265 C C . GLN A 1 167 ? -4.506 0.228 -14.040 1.00 93.88 167 GLN A C 1
ATOM 1267 O O . GLN A 1 167 ? -4.864 0.464 -12.886 1.00 93.88 167 GLN A O 1
ATOM 1272 N N . ALA A 1 168 ? -3.222 0.012 -14.353 1.00 95.00 168 ALA A N 1
ATOM 1273 C CA . ALA A 1 168 ? -2.144 0.122 -13.370 1.00 95.00 168 ALA A CA 1
ATOM 1274 C C . ALA A 1 168 ? -2.064 1.540 -12.774 1.00 95.00 168 ALA A C 1
ATOM 1276 O O . ALA A 1 168 ? -1.920 1.696 -11.563 1.00 95.00 168 ALA A O 1
ATOM 1277 N N . ARG A 1 169 ? -2.206 2.582 -13.604 1.00 95.50 169 ARG A N 1
ATOM 1278 C CA . ARG A 1 169 ? -2.236 3.988 -13.168 1.00 95.50 169 ARG A CA 1
ATOM 1279 C C . ARG A 1 169 ? -3.446 4.278 -12.281 1.00 95.50 169 ARG A C 1
ATOM 1281 O O . ARG A 1 169 ? -3.300 4.961 -11.271 1.00 95.50 169 ARG A O 1
ATOM 1288 N N . THR A 1 170 ? -4.616 3.754 -12.631 1.00 94.31 170 THR A N 1
ATOM 1289 C CA . THR A 1 170 ? -5.833 3.886 -11.819 1.00 94.31 170 THR A CA 1
ATOM 1290 C C . THR A 1 170 ? -5.668 3.203 -10.466 1.00 94.31 170 THR A C 1
ATOM 1292 O O . THR A 1 170 ? -5.952 3.816 -9.438 1.00 94.31 170 THR A O 1
ATOM 1295 N N . MET A 1 171 ? -5.123 1.982 -10.443 1.00 95.81 171 MET A N 1
ATOM 1296 C CA . MET A 1 171 ? -4.810 1.258 -9.208 1.00 95.81 171 MET A CA 1
ATOM 1297 C C . MET A 1 171 ? -3.796 2.010 -8.337 1.00 95.81 171 MET A C 1
ATOM 1299 O O . MET A 1 171 ? -3.995 2.101 -7.129 1.00 95.81 171 MET A O 1
ATOM 1303 N N . LEU A 1 172 ? -2.761 2.616 -8.932 1.00 97.44 172 LEU A N 1
ATOM 1304 C CA . LEU A 1 172 ? -1.747 3.386 -8.202 1.00 97.44 172 LEU A CA 1
ATOM 1305 C C . LEU A 1 172 ? -2.353 4.532 -7.383 1.00 97.44 172 LEU A C 1
ATOM 1307 O O . LEU A 1 172 ? -1.876 4.820 -6.287 1.00 97.44 172 LEU A O 1
ATOM 1311 N N . ARG A 1 173 ? -3.449 5.140 -7.857 1.00 96.75 173 ARG A N 1
ATOM 1312 C CA . ARG A 1 173 ? -4.168 6.174 -7.095 1.00 96.75 173 ARG A CA 1
ATOM 1313 C C . ARG A 1 173 ? -4.763 5.644 -5.800 1.00 96.75 173 ARG A C 1
ATOM 1315 O O . ARG A 1 173 ? -5.063 6.438 -4.913 1.00 96.75 173 ARG A O 1
ATOM 1322 N N . ASN A 1 174 ? -4.973 4.340 -5.677 1.00 97.38 174 ASN A N 1
ATOM 1323 C CA . ASN A 1 174 ? -5.463 3.695 -4.463 1.00 97.38 174 ASN A CA 1
ATOM 1324 C C . ASN A 1 174 ? -4.322 3.181 -3.577 1.00 97.38 174 ASN A C 1
ATOM 1326 O O . ASN A 1 174 ? -4.587 2.628 -2.517 1.00 97.38 174 ASN A O 1
ATOM 1330 N N . CYS A 1 175 ? -3.067 3.360 -3.978 1.00 98.50 175 CYS A N 1
ATOM 1331 C CA . CYS A 1 175 ? -1.906 2.973 -3.190 1.00 98.50 175 CYS A CA 1
ATOM 1332 C C . CYS A 1 175 ? -1.468 4.103 -2.251 1.00 98.50 175 CYS A C 1
ATOM 1334 O O . CYS A 1 175 ? -1.828 5.269 -2.442 1.00 98.50 175 CYS A O 1
ATOM 1336 N N . ALA A 1 176 ? -0.663 3.760 -1.248 1.00 98.56 176 ALA A N 1
ATOM 1337 C CA . ALA A 1 176 ? -0.102 4.718 -0.305 1.00 98.56 176 ALA A CA 1
ATOM 1338 C C . ALA A 1 176 ? 1.312 4.319 0.130 1.00 98.56 176 ALA A C 1
ATOM 1340 O O . ALA A 1 176 ? 1.625 3.137 0.265 1.00 98.56 176 ALA A O 1
ATOM 1341 N N . VAL A 1 177 ? 2.150 5.321 0.376 1.00 98.50 177 VAL A N 1
ATOM 1342 C CA . VAL A 1 177 ? 3.419 5.172 1.087 1.00 98.50 177 VAL A CA 1
ATOM 1343 C C . VAL A 1 177 ? 3.180 5.465 2.563 1.00 98.50 177 VAL A C 1
ATOM 1345 O O . VAL A 1 177 ? 2.575 6.484 2.904 1.00 98.50 177 VAL A O 1
ATOM 1348 N N . VAL A 1 178 ? 3.676 4.589 3.432 1.00 98.38 178 VAL A N 1
ATOM 1349 C CA . VAL A 1 178 ? 3.606 4.758 4.886 1.00 98.38 178 VAL A CA 1
ATOM 1350 C C . VAL A 1 178 ? 5.020 4.879 5.443 1.00 98.38 178 VAL A C 1
ATOM 1352 O O . VAL A 1 178 ? 5.788 3.922 5.453 1.00 98.38 178 VAL A O 1
ATOM 1355 N N . CYS A 1 179 ? 5.398 6.059 5.913 1.00 96.69 179 CYS A N 1
ATOM 1356 C CA . CYS A 1 179 ? 6.725 6.284 6.482 1.00 96.69 179 CYS A CA 1
ATOM 1357 C C . CYS A 1 179 ? 6.740 6.106 8.007 1.00 96.69 179 CYS A C 1
ATOM 1359 O O . CYS A 1 179 ? 5.716 6.238 8.676 1.00 96.69 179 CYS A O 1
ATOM 1361 N N . SER A 1 180 ? 7.921 5.883 8.589 1.00 91.19 180 SER A N 1
ATOM 1362 C CA . SER A 1 180 ? 8.096 5.988 10.046 1.00 91.19 180 SER A CA 1
ATOM 1363 C C . SER A 1 180 ? 7.866 7.418 10.560 1.00 91.19 180 SER A C 1
ATOM 1365 O O . SER A 1 180 ? 7.451 7.593 11.701 1.00 91.19 180 SER A O 1
ATOM 1367 N N . GLY A 1 181 ? 8.089 8.438 9.721 1.00 92.44 181 GLY A N 1
ATOM 1368 C CA . GLY A 1 181 ? 7.767 9.840 10.007 1.00 92.44 181 GLY A CA 1
ATOM 1369 C C . GLY A 1 181 ? 7.859 10.733 8.768 1.00 92.44 181 GLY A C 1
ATOM 1370 O O . GLY A 1 181 ? 8.782 10.582 7.972 1.00 92.44 181 GLY A O 1
ATOM 1371 N N . LEU A 1 182 ? 6.957 11.703 8.603 1.00 90.50 182 LEU A N 1
ATOM 1372 C CA . LEU A 1 182 ? 6.872 12.510 7.376 1.00 90.50 182 LEU A CA 1
ATOM 1373 C C . LEU A 1 182 ? 8.039 13.473 7.136 1.00 90.50 182 LEU A C 1
ATOM 1375 O O . LEU A 1 182 ? 8.231 13.886 6.005 1.00 90.50 182 LEU A O 1
ATOM 1379 N N . SER A 1 183 ? 8.844 13.837 8.137 1.00 86.69 183 SER A N 1
ATOM 1380 C CA . SER A 1 183 ? 10.130 14.541 7.927 1.00 86.69 183 SER A CA 1
ATOM 1381 C C . SER A 1 183 ? 10.081 15.790 7.019 1.00 86.69 183 SER A C 1
ATOM 1383 O O . SER A 1 183 ? 11.002 16.033 6.241 1.00 86.69 183 SER A O 1
ATOM 1385 N N . GLY A 1 184 ? 9.015 16.591 7.111 1.00 88.75 184 GLY A N 1
ATOM 1386 C CA . GLY A 1 184 ? 8.829 17.802 6.297 1.00 88.75 184 GLY A CA 1
ATOM 1387 C C . GLY A 1 184 ? 8.039 17.600 4.999 1.00 88.75 184 GLY A C 1
ATOM 1388 O O . GLY A 1 184 ? 7.825 18.565 4.268 1.00 88.75 184 GLY A O 1
ATOM 1389 N N . PHE A 1 185 ? 7.577 16.380 4.721 1.00 93.56 185 PHE A N 1
ATOM 1390 C CA . PHE A 1 185 ? 6.576 16.108 3.695 1.00 93.56 185 PHE A CA 1
ATOM 1391 C C . PHE A 1 185 ? 5.159 16.294 4.254 1.00 93.56 185 PHE A C 1
ATOM 1393 O O . PHE A 1 185 ? 4.910 16.127 5.445 1.00 93.56 185 PHE A O 1
ATOM 1400 N N . GLU A 1 186 ? 4.223 16.656 3.382 1.00 94.69 186 GLU A N 1
ATOM 1401 C CA . GLU A 1 186 ? 2.820 16.857 3.742 1.00 94.69 186 GLU A CA 1
ATOM 1402 C C . GLU A 1 186 ? 2.020 15.572 3.499 1.00 94.69 186 GLU A C 1
ATOM 1404 O O . GLU A 1 186 ? 2.050 15.020 2.391 1.00 94.69 186 GLU A O 1
ATOM 1409 N N . GLU A 1 187 ? 1.284 15.140 4.524 1.00 96.62 187 GLU A N 1
ATOM 1410 C CA . GLU A 1 187 ? 0.340 14.024 4.456 1.00 96.62 187 GLU A CA 1
ATOM 1411 C C . GLU A 1 187 ? -0.705 14.232 3.350 1.00 96.62 187 GLU A C 1
ATOM 1413 O O . GLU A 1 187 ? -1.158 15.346 3.092 1.00 96.62 187 GLU A O 1
ATOM 1418 N N . SER A 1 188 ? -1.093 13.157 2.668 1.00 96.50 188 SER A N 1
ATOM 1419 C CA . SER A 1 188 ? -2.185 13.179 1.696 1.00 96.50 188 SER A CA 1
ATOM 1420 C C . SER A 1 188 ? -2.681 11.768 1.433 1.00 96.50 188 SER A C 1
ATOM 1422 O O . SER A 1 188 ? -1.972 10.955 0.857 1.00 96.50 188 SER A O 1
ATOM 1424 N N . THR A 1 189 ? -3.915 11.470 1.813 1.00 96.75 189 THR A N 1
ATOM 1425 C CA . THR A 1 189 ? -4.570 10.165 1.586 1.00 96.75 189 THR A CA 1
ATOM 1426 C C . THR A 1 189 ? -5.947 10.316 0.927 1.00 96.75 189 THR A C 1
ATOM 1428 O O . THR A 1 189 ? -6.558 9.338 0.491 1.00 96.75 189 THR A O 1
ATOM 1431 N N . ASP A 1 190 ? -6.410 11.556 0.775 1.00 94.06 190 ASP A N 1
ATOM 1432 C CA . ASP A 1 190 ? -7.712 11.953 0.230 1.00 94.06 190 ASP A CA 1
ATOM 1433 C C . ASP A 1 190 ? -7.833 11.799 -1.299 1.00 94.06 190 ASP A C 1
ATOM 1435 O O . ASP A 1 190 ? -8.928 11.867 -1.857 1.00 94.06 190 ASP A O 1
ATOM 1439 N N . GLY A 1 191 ? -6.720 11.535 -1.989 1.00 92.94 191 GLY A N 1
ATOM 1440 C CA . GLY A 1 191 ? -6.661 11.402 -3.447 1.00 92.94 191 GLY A CA 1
ATOM 1441 C C . GLY A 1 191 ? -6.412 12.713 -4.199 1.00 92.94 191 GLY A C 1
ATOM 1442 O O . GLY A 1 191 ? -6.494 12.717 -5.432 1.00 92.94 191 GLY A O 1
ATOM 1443 N N . SER A 1 192 ? -6.084 13.800 -3.490 1.00 93.00 192 SER A N 1
ATOM 1444 C CA . SER A 1 192 ? -5.601 15.054 -4.089 1.00 93.00 192 SER A CA 1
ATOM 1445 C C . SER A 1 192 ? -4.262 14.870 -4.814 1.00 93.00 192 SER A C 1
ATOM 1447 O O . SER A 1 192 ? -4.021 15.500 -5.846 1.00 93.00 192 SER A O 1
ATOM 1449 N N . LYS A 1 193 ? -3.416 13.952 -4.327 1.00 94.88 193 LYS A N 1
ATOM 1450 C CA . LYS A 1 193 ? -2.156 13.538 -4.960 1.00 94.88 193 LYS A CA 1
ATOM 1451 C C . LYS A 1 193 ? -2.317 12.191 -5.699 1.00 94.88 193 LYS A C 1
ATOM 1453 O O . LYS A 1 193 ? -3.232 11.424 -5.394 1.00 94.88 193 LYS A O 1
ATOM 1458 N N . PRO A 1 194 ? -1.454 11.872 -6.690 1.00 92.88 194 PRO A N 1
ATOM 1459 C CA . PRO A 1 194 ? -1.533 10.615 -7.449 1.00 92.88 194 PRO A CA 1
ATOM 1460 C C . PRO A 1 194 ? -1.292 9.340 -6.635 1.00 92.88 194 PRO A C 1
ATOM 1462 O O . PRO A 1 194 ? -1.597 8.262 -7.129 1.00 92.88 194 PRO A O 1
ATOM 1465 N N . ILE A 1 195 ? -0.723 9.460 -5.437 1.00 96.19 195 ILE A N 1
ATOM 1466 C CA . ILE A 1 195 ? -0.466 8.369 -4.499 1.00 96.19 195 ILE A CA 1
ATOM 1467 C C . ILE A 1 195 ? -0.655 8.900 -3.081 1.00 96.19 195 ILE A C 1
ATOM 1469 O O . ILE A 1 195 ? -0.392 10.080 -2.829 1.00 96.19 195 ILE A O 1
ATOM 1473 N N . GLY A 1 196 ? -1.120 8.042 -2.176 1.00 98.00 196 GLY A N 1
ATOM 1474 C CA . GLY A 1 196 ? -1.211 8.377 -0.765 1.00 98.00 196 GLY A CA 1
ATOM 1475 C C . GLY A 1 1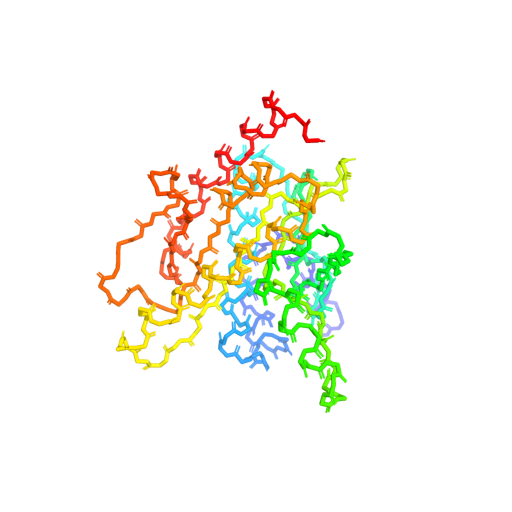96 ? 0.169 8.505 -0.114 1.00 98.00 196 GLY A C 1
ATOM 1476 O O . GLY A 1 196 ? 1.105 7.799 -0.488 1.00 98.00 196 GLY A O 1
ATOM 1477 N N . LEU A 1 197 ? 0.294 9.371 0.883 1.00 98.38 197 LEU A N 1
ATOM 1478 C CA . LEU A 1 197 ? 1.460 9.498 1.748 1.00 98.38 197 LEU A CA 1
ATOM 1479 C C . LEU A 1 197 ? 0.984 9.784 3.171 1.00 98.38 197 LEU A C 1
ATOM 1481 O O . LEU A 1 197 ? 0.229 10.728 3.385 1.00 98.38 197 LEU A O 1
ATOM 1485 N N . THR A 1 198 ? 1.439 8.986 4.129 1.00 98.12 198 THR A N 1
ATOM 1486 C CA . THR A 1 198 ? 1.171 9.154 5.564 1.00 98.12 198 THR A CA 1
ATOM 1487 C C . THR A 1 198 ? 2.368 8.654 6.365 1.00 98.12 198 THR A C 1
ATOM 1489 O O . THR A 1 198 ? 3.272 8.016 5.819 1.00 98.12 198 THR A O 1
ATOM 1492 N N . ASP A 1 199 ? 2.384 8.917 7.667 1.00 95.75 199 ASP A N 1
ATOM 1493 C CA . ASP A 1 199 ? 3.276 8.238 8.602 1.00 95.75 199 ASP A CA 1
ATOM 1494 C C . ASP A 1 199 ? 2.513 7.527 9.724 1.00 95.75 199 ASP A C 1
ATOM 1496 O O . ASP A 1 199 ? 1.283 7.464 9.714 1.00 95.75 199 ASP A O 1
ATOM 1500 N N . PHE A 1 200 ? 3.253 6.978 10.689 1.00 91.12 200 PHE A N 1
ATOM 1501 C CA . PHE A 1 200 ? 2.699 6.316 11.867 1.00 91.12 200 PHE A CA 1
ATOM 1502 C C . PHE A 1 200 ? 1.751 7.207 12.689 1.00 91.12 200 PHE A C 1
ATOM 1504 O O . PHE A 1 200 ? 0.741 6.720 13.195 1.00 91.12 200 PHE A O 1
ATOM 1511 N N . SER A 1 201 ? 2.039 8.507 12.813 1.00 92.12 201 SER A N 1
ATOM 1512 C CA . SER A 1 201 ? 1.170 9.436 13.550 1.00 92.12 201 SER A CA 1
ATOM 1513 C C . SER A 1 201 ? -0.127 9.692 12.783 1.00 92.12 201 SER A C 1
ATOM 1515 O O . SER A 1 201 ? -1.204 9.743 13.384 1.00 92.12 201 SER A O 1
ATOM 1517 N N . GLY A 1 202 ? -0.030 9.785 11.455 1.00 95.88 202 GLY A N 1
ATOM 1518 C CA . GLY A 1 202 ? -1.177 9.837 10.553 1.00 95.88 202 GLY A CA 1
ATOM 1519 C C . GLY A 1 202 ? -2.060 8.597 10.658 1.00 95.88 202 GLY A C 1
ATOM 1520 O O . GLY A 1 202 ? -3.274 8.715 10.829 1.00 95.88 202 GLY A O 1
ATOM 1521 N N . LEU A 1 203 ? -1.459 7.400 10.656 1.00 94.31 203 LEU A N 1
ATOM 1522 C CA . LEU A 1 203 ? -2.184 6.142 10.869 1.00 94.31 203 LEU A CA 1
ATOM 1523 C C . LEU A 1 203 ? -2.973 6.164 12.183 1.00 94.31 203 LEU A C 1
ATOM 1525 O O . LEU A 1 203 ? -4.181 5.941 12.170 1.00 94.31 203 LEU A O 1
ATOM 1529 N N . ALA A 1 204 ? -2.317 6.523 13.292 1.00 89.56 204 ALA A N 1
ATOM 1530 C CA . ALA A 1 204 ? -2.951 6.615 14.608 1.00 89.56 204 ALA A CA 1
ATOM 1531 C C . ALA A 1 204 ? -4.083 7.660 14.673 1.00 89.56 204 ALA A C 1
ATOM 1533 O O . ALA A 1 204 ? -4.981 7.549 15.504 1.00 89.56 204 ALA A O 1
ATOM 1534 N N . SER A 1 205 ? -4.054 8.664 13.792 1.00 93.75 205 SER A N 1
ATOM 1535 C CA . SER A 1 205 ? -5.069 9.721 13.698 1.00 93.75 205 SER A CA 1
ATOM 1536 C C . SER A 1 205 ? -6.168 9.422 12.668 1.00 93.75 205 SER A C 1
ATOM 1538 O O . SER A 1 205 ? -7.026 10.269 12.426 1.00 93.75 205 SER A O 1
ATOM 1540 N N . GLY A 1 206 ? -6.162 8.236 12.050 1.00 95.69 206 GLY A N 1
ATOM 1541 C CA . GLY A 1 206 ? -7.175 7.835 11.076 1.00 95.69 206 GLY A CA 1
ATOM 1542 C C . GLY A 1 206 ? -6.958 8.394 9.667 1.00 95.69 206 GLY A C 1
ATOM 1543 O O . GLY A 1 206 ? -7.922 8.513 8.909 1.00 95.69 206 GLY A O 1
ATOM 1544 N N . ALA A 1 207 ? -5.718 8.703 9.268 1.00 97.00 207 ALA A N 1
ATOM 1545 C CA . ALA A 1 207 ? -5.408 9.245 7.938 1.00 97.00 207 ALA A CA 1
ATOM 1546 C C . ALA A 1 207 ? -5.966 8.385 6.787 1.00 97.00 207 ALA A C 1
ATOM 1548 O O . ALA A 1 207 ? -6.281 8.897 5.715 1.00 97.00 207 ALA A O 1
ATOM 1549 N N . LEU A 1 208 ? -6.155 7.078 6.984 1.00 98.38 208 LEU A N 1
ATOM 1550 C CA . LEU A 1 208 ? -6.679 6.182 5.950 1.00 98.38 208 LEU A CA 1
ATOM 1551 C C . LEU A 1 208 ? -8.207 6.221 5.772 1.00 98.38 208 LEU A C 1
ATOM 1553 O O . LEU A 1 208 ? -8.706 5.615 4.826 1.00 98.38 208 LEU A O 1
ATOM 1557 N N . ILE A 1 209 ? -8.963 6.955 6.596 1.00 98.25 209 ILE A N 1
ATOM 1558 C CA . ILE A 1 209 ? -10.434 7.034 6.483 1.00 98.25 209 ILE A CA 1
ATOM 1559 C C . ILE A 1 209 ? -10.854 7.590 5.114 1.00 98.25 209 ILE A C 1
ATOM 1561 O O . ILE A 1 209 ? -11.658 6.980 4.406 1.00 98.25 209 ILE A O 1
ATOM 1565 N N . ALA A 1 210 ? -10.267 8.714 4.689 1.00 96.75 210 ALA A N 1
ATOM 1566 C CA . ALA A 1 210 ? -10.581 9.319 3.392 1.00 96.75 210 ALA A CA 1
ATOM 1567 C C . ALA A 1 210 ? -10.181 8.413 2.212 1.00 96.75 210 ALA A C 1
ATOM 1569 O O . ALA A 1 210 ? -10.888 8.346 1.200 1.00 96.75 210 ALA A O 1
ATOM 1570 N N . TRP A 1 211 ? -9.070 7.684 2.361 1.00 98.12 211 TRP A N 1
ATOM 1571 C CA . TRP A 1 211 ? -8.617 6.691 1.392 1.00 98.12 211 TRP A CA 1
ATOM 1572 C C . TRP A 1 211 ? -9.629 5.548 1.239 1.00 98.12 211 TRP A C 1
ATOM 1574 O O . TRP A 1 211 ? -10.038 5.251 0.113 1.00 98.12 211 TRP A O 1
ATOM 1584 N N . ALA A 1 212 ? -10.073 4.952 2.350 1.00 98.31 212 ALA A N 1
ATOM 1585 C CA . ALA A 1 212 ? -11.009 3.830 2.351 1.00 98.31 212 ALA A CA 1
ATOM 1586 C C . ALA A 1 212 ? -12.339 4.221 1.700 1.00 98.31 212 ALA A C 1
ATOM 1588 O O . ALA A 1 212 ? -12.833 3.510 0.825 1.00 98.31 212 ALA A O 1
ATOM 1589 N N . ALA A 1 213 ? -12.850 5.405 2.042 1.00 97.31 213 ALA A N 1
ATOM 1590 C CA . ALA A 1 213 ? -14.075 5.947 1.472 1.00 97.31 213 ALA A CA 1
ATOM 1591 C C . ALA A 1 213 ? -14.001 6.105 -0.053 1.00 97.31 213 ALA A C 1
ATOM 1593 O O . ALA A 1 213 ? -14.935 5.782 -0.790 1.00 97.31 213 ALA A O 1
ATOM 1594 N N . ARG A 1 214 ? -12.863 6.583 -0.561 1.00 95.75 214 ARG A N 1
ATOM 1595 C CA . ARG A 1 214 ? -12.639 6.719 -2.002 1.00 95.75 214 ARG A CA 1
ATOM 1596 C C . ARG A 1 214 ? -12.520 5.365 -2.695 1.00 95.75 214 ARG A C 1
ATOM 1598 O O . ARG A 1 214 ? -13.158 5.182 -3.730 1.00 95.75 214 ARG A O 1
ATOM 1605 N N . LEU A 1 215 ? -11.733 4.445 -2.137 1.00 96.44 215 LEU A N 1
ATOM 1606 C CA . LEU A 1 215 ? -11.553 3.099 -2.684 1.00 96.44 215 LEU A CA 1
ATOM 1607 C C . LEU A 1 215 ? -12.888 2.348 -2.756 1.00 96.44 215 LEU A C 1
ATOM 1609 O O . LEU A 1 215 ? -13.208 1.733 -3.773 1.00 96.44 215 LEU A O 1
ATOM 1613 N N . HIS A 1 216 ? -13.686 2.416 -1.690 1.00 95.94 216 HIS A N 1
ATOM 1614 C CA . HIS A 1 216 ? -14.983 1.757 -1.645 1.00 95.94 216 HIS A CA 1
ATOM 1615 C C . HIS A 1 216 ? -15.935 2.308 -2.710 1.00 95.94 216 HIS A C 1
ATOM 1617 O O . HIS A 1 216 ? -16.476 1.541 -3.508 1.00 95.94 216 HIS A O 1
ATOM 1623 N N . ARG A 1 217 ? -16.055 3.640 -2.811 1.00 93.88 217 ARG A N 1
ATOM 1624 C CA . ARG A 1 217 ? -16.877 4.283 -3.847 1.00 93.88 217 ARG A CA 1
ATOM 1625 C C . ARG A 1 217 ? -16.419 3.952 -5.264 1.00 93.88 217 ARG A C 1
ATOM 1627 O O . ARG A 1 217 ? -17.269 3.732 -6.122 1.00 93.88 217 ARG A O 1
ATOM 1634 N N . SER A 1 218 ? -15.110 3.915 -5.524 1.00 90.12 218 SER A N 1
ATOM 1635 C CA . SER A 1 218 ? -14.604 3.613 -6.867 1.00 90.12 218 SER A CA 1
ATOM 1636 C C . SER A 1 218 ? -14.950 2.190 -7.296 1.00 90.12 218 SER A C 1
ATOM 1638 O O . SER A 1 218 ? -15.395 1.992 -8.417 1.00 90.12 218 SER A O 1
ATOM 1640 N N . LEU A 1 219 ? -14.810 1.217 -6.391 1.00 89.56 219 LEU A N 1
ATOM 1641 C CA . LEU A 1 219 ? -15.122 -0.186 -6.683 1.00 89.56 219 LEU A CA 1
ATOM 1642 C C . LEU A 1 219 ? -16.628 -0.453 -6.782 1.00 89.56 219 LEU A C 1
ATOM 1644 O O . LEU A 1 219 ? -17.043 -1.375 -7.475 1.00 89.56 219 LEU A O 1
ATOM 1648 N N . ALA A 1 220 ? -17.452 0.341 -6.095 1.00 85.00 220 ALA A N 1
ATOM 1649 C CA . ALA A 1 220 ? -18.902 0.280 -6.243 1.00 85.00 220 ALA A CA 1
ATOM 1650 C C . ALA A 1 220 ? -19.380 0.865 -7.586 1.00 85.00 220 ALA A C 1
ATOM 1652 O O . ALA A 1 220 ? -20.380 0.403 -8.130 1.00 85.00 220 ALA A O 1
ATOM 1653 N N . ALA A 1 221 ? -18.687 1.884 -8.107 1.00 81.25 221 ALA A N 1
ATOM 1654 C CA . ALA A 1 221 ? -19.029 2.532 -9.372 1.00 81.25 221 ALA A CA 1
ATOM 1655 C C . ALA A 1 221 ? -18.519 1.764 -10.602 1.00 81.25 221 ALA A C 1
ATOM 1657 O O . ALA A 1 221 ? -19.194 1.760 -11.629 1.00 81.25 221 ALA A O 1
ATOM 1658 N N . ASP A 1 222 ? -17.349 1.133 -10.492 1.00 75.19 222 ASP A N 1
ATOM 1659 C CA . ASP A 1 222 ? -16.705 0.376 -11.567 1.00 75.19 222 ASP A CA 1
ATOM 1660 C C . ASP A 1 222 ? -16.115 -0.927 -10.990 1.00 75.19 222 ASP A C 1
ATOM 1662 O O . ASP A 1 222 ? -14.976 -0.938 -10.504 1.00 75.19 222 ASP A O 1
ATOM 1666 N N . PRO A 1 223 ? -16.913 -2.012 -10.931 1.00 65.25 223 PRO A N 1
ATOM 1667 C CA . PRO A 1 223 ? -16.442 -3.307 -10.461 1.00 65.25 223 PRO A CA 1
ATOM 1668 C C . PRO A 1 223 ? -15.387 -3.837 -11.440 1.00 65.25 223 PRO A C 1
ATOM 1670 O O . PRO A 1 223 ? -15.688 -4.045 -12.614 1.00 65.25 223 PRO A O 1
ATOM 1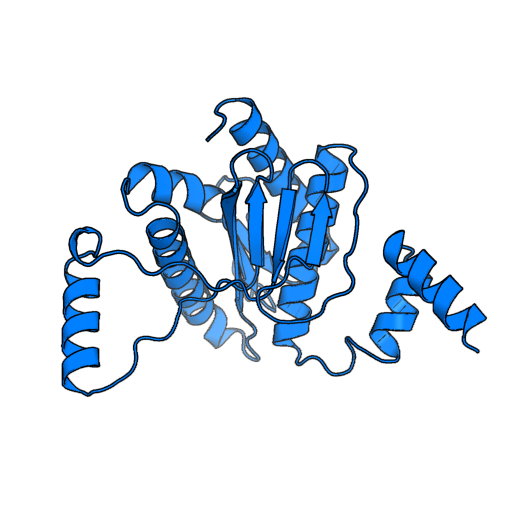673 N N . ILE A 1 224 ? -14.157 -4.008 -10.944 1.00 62.72 224 ILE A N 1
ATOM 1674 C CA . ILE A 1 224 ? -12.974 -4.446 -11.712 1.00 62.72 224 ILE A CA 1
ATOM 1675 C C . ILE A 1 224 ? -13.178 -5.835 -12.321 1.00 62.72 224 ILE A C 1
ATOM 1677 O O . ILE A 1 224 ? -13.682 -6.724 -11.599 1.00 62.72 224 ILE A O 1
#

Radius of gyration: 18.07 Å; chains: 1; bounding box: 45×40×55 Å

Foldseek 3Di:
DVVVVVVLVVCVQQVNPVSCVVCCPPPDVVPDDPQLVFLVLVLVLLQVLLCVQPVFGKGAPPDPDAQDFGIDGDQKTKHAQRFFADADLVLDDPVRNVVVVVCVVVVNDPDTQTFGIWIAGNVVRATQETEHEEEDPDLVCLVVRVVVRLVSLLVRLCSRVSPDNVSSQVSQLLYEYEYCDCSPPDADQLSPDSHGYYYPVCSVVSVCNNSSNVSVVVCVVPPD

Organism: NCBI:txid863227